Protein AF-A0A956K6V4-F1 (afdb_monomer)

Foldseek 3Di:
DFDFPDWDADPPQQWIWTQTPVRDIDIGHVVRCVVVVVPPDDDDDDPDDDDDDDPPPPPPVPCPLLVVLVVLQVVVVDAADDPPDPVLLVVLLVLVQLLQLVLQLQCQFFLQSVLQAQQLQADQDFALVSLVRGFPCNSVVSSVSCSVVSVNRRDSVSNVVSVVVLSVQQRHLRDPPDCDDPPVVQFFDHVQLVQLCSAQDPQSRSARSGRTTSVSRVVVVRHDGRPDGGRTRHPDHDPDDDSVVSSCVSVVVLCVVLVPDPDVVVSVCSRGGD

Sequence (274 aa):
MARPSDLAHSPRDNTLTITWEDGTVSVLPIPYLRAWCPCAGCQGHSNTIAHRPAGADMRAAKLWEVGAYALGRGALGIPEMPTTAWWTWVFALIALDFLYYWFHRWSHEVNFLWASHIVHHQSEEYNLTVALRQSAFQGLFSIWLYLPLALVGVPPLVYVFSSQINTIYQFWIHTRLVKRMGPLEWVLNTPSHHRVHHGADPLYLDRNYAGMLIVWDRWFGSFQEEREEPTYGTTKPLAHWNPLWANFDYWATLIREARSMPRLRDRLQIWFRH

Solvent-accessible surface area (backbone atoms only — not comparable to full-atom values): 15590 Å² total; per-residue (Å²): 129,82,54,76,70,46,80,50,76,40,83,91,77,42,30,39,37,39,33,32,70,86,71,49,76,46,80,43,48,46,70,57,55,60,75,63,43,75,84,79,80,66,86,78,94,75,100,67,92,72,88,71,74,80,63,95,74,76,69,70,92,67,50,64,65,58,41,53,46,46,48,62,28,68,78,66,72,58,66,66,52,58,85,87,42,69,63,51,53,55,50,47,35,55,54,48,38,54,40,46,23,54,51,44,41,41,25,66,50,18,38,58,42,21,36,31,40,48,52,38,38,54,44,63,64,76,34,53,67,41,58,71,37,65,36,92,45,39,64,75,76,43,51,74,66,54,42,62,48,33,72,75,10,55,39,68,70,53,50,53,52,32,52,50,52,50,52,57,55,44,33,71,30,32,36,74,81,57,64,79,70,66,82,51,60,69,49,33,48,38,23,35,38,46,42,25,39,40,13,47,40,87,90,24,53,87,26,35,45,35,50,53,44,30,44,55,16,60,76,73,71,30,57,55,80,66,85,65,88,61,51,46,18,46,90,70,71,78,95,66,88,53,74,72,52,56,58,44,48,55,54,53,47,53,52,55,53,31,67,72,46,89,49,69,68,58,37,56,44,53,47,58,50,99

pLDDT: mean 85.98, std 16.44, range [37.91, 98.81]

Mean predicted aligned error: 12.61 Å

Secondary structure (DSSP, 8-state):
-PPEEEEEEETTTTEEEEEETTS-EEEEEHHHHHHT-TTTT--S--S--------S----S-HHHHHHHHHHHHTTTPPPPPTTSHHHHHHHHHHHHHHHHHHHHHHHH-HHHHTTTHHHHT-SS-SHHHHH---TTHHHHHHHHHHHHHHTT--HHHHHHHHHHHHHHHHHT--SS----GGGGGTB--HHHHHHHTB-STTTTT----SSBTHHHHHTT------SPPPBS-SS--S---HHHHTTHHHHHHHHHHHH-SSHHHHHHTTT--

Nearest PDB structures (foldseek):
  3luu-assembly1_A  TM=6.794E-01  e=1.215E-01  Acidithiobacillus ferrooxidans ATCC 23270
  7n6g-assembly1_6N  TM=4.762E-01  e=7.168E+00  Chlamydomonas reinhardtii
  4uhv-assembly2_A  TM=1.963E-01  e=2.933E+00  Pseudomonas aeruginosa PAO1

Radius of gyration: 23.64 Å; Cα contacts (8 Å, |Δi|>4): 358; chains: 1; bounding box: 50×67×52 Å

Structure (mmCIF, N/CA/C/O backbone):
data_AF-A0A956K6V4-F1
#
_entry.id   AF-A0A956K6V4-F1
#
loop_
_atom_site.group_PDB
_atom_site.id
_atom_site.type_symbol
_atom_site.label_atom_id
_atom_site.label_alt_id
_atom_site.label_comp_id
_atom_site.label_asym_id
_atom_site.label_entity_id
_atom_site.label_seq_id
_atom_site.pdbx_PDB_ins_code
_atom_site.Cartn_x
_atom_site.Cartn_y
_atom_site.Cartn_z
_atom_site.occupancy
_atom_site.B_iso_or_equiv
_atom_site.auth_seq_id
_atom_site.auth_comp_id
_atom_site.auth_asym_id
_atom_site.auth_atom_id
_atom_site.pdbx_PDB_model_num
ATOM 1 N N . MET A 1 1 ? 0.736 41.239 27.051 1.00 58.66 1 MET A N 1
ATOM 2 C CA . MET A 1 1 ? -0.114 41.015 25.864 1.00 58.66 1 MET A CA 1
ATOM 3 C C . MET A 1 1 ? -1.553 41.108 26.323 1.00 58.66 1 MET A C 1
ATOM 5 O O . MET A 1 1 ? -1.858 40.497 27.343 1.00 58.66 1 MET A O 1
ATOM 9 N N . ALA A 1 2 ? -2.377 41.908 25.642 1.00 73.94 2 ALA A N 1
ATOM 10 C CA . ALA A 1 2 ? -3.813 41.953 25.906 1.00 73.94 2 ALA A CA 1
ATOM 11 C C . ALA A 1 2 ? -4.403 40.547 25.727 1.00 73.94 2 ALA A C 1
ATOM 13 O O . ALA A 1 2 ? -3.946 39.797 24.858 1.00 73.94 2 ALA A O 1
ATOM 14 N N . ARG A 1 3 ? -5.354 40.155 26.578 1.00 83.62 3 ARG A N 1
ATOM 15 C CA . ARG A 1 3 ? -6.034 38.865 26.433 1.00 83.62 3 ARG A CA 1
AT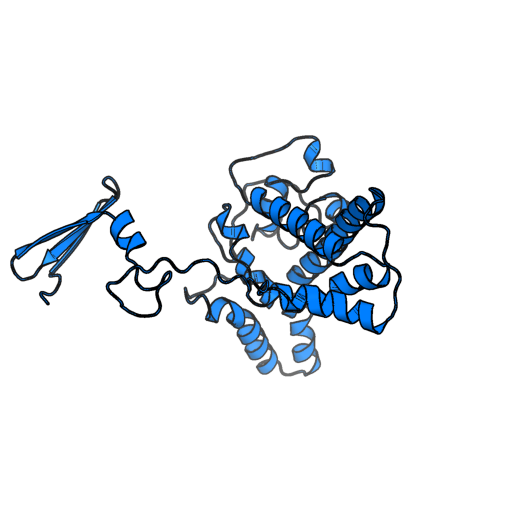OM 16 C C . ARG A 1 3 ? -7.204 39.020 25.459 1.00 83.62 3 ARG A C 1
ATOM 18 O O . ARG A 1 3 ? -7.819 40.089 25.426 1.00 83.62 3 ARG A O 1
ATOM 25 N N . PRO A 1 4 ? -7.493 37.994 24.643 1.00 86.94 4 PRO A N 1
ATOM 26 C CA . PRO A 1 4 ? -8.694 38.000 23.827 1.00 86.94 4 PRO A CA 1
ATOM 27 C C . PRO A 1 4 ? -9.917 37.892 24.743 1.00 86.94 4 PRO A C 1
ATOM 29 O O . PRO A 1 4 ? -9.969 37.012 25.603 1.00 86.94 4 PRO A O 1
ATOM 32 N N . SER A 1 5 ? -10.876 38.794 24.562 1.00 91.38 5 SER A N 1
ATOM 33 C CA . SER A 1 5 ? -12.164 38.787 25.258 1.00 91.38 5 SER A CA 1
ATOM 34 C C . SER A 1 5 ? -13.242 38.057 24.456 1.00 91.38 5 SER A C 1
ATOM 36 O O . SER A 1 5 ? -14.125 37.451 25.057 1.00 91.38 5 SER A O 1
ATOM 38 N N . ASP A 1 6 ? -13.147 38.068 23.120 1.00 92.00 6 ASP A N 1
ATOM 39 C CA . ASP A 1 6 ? -14.073 37.367 22.224 1.00 92.00 6 ASP A CA 1
ATOM 40 C C . ASP A 1 6 ? -13.400 36.912 20.915 1.00 92.00 6 ASP A C 1
ATOM 42 O O . ASP A 1 6 ? -12.416 37.508 20.455 1.00 92.00 6 ASP A O 1
ATOM 46 N N . LEU A 1 7 ? -13.936 35.844 20.316 1.00 89.25 7 LEU A N 1
ATOM 47 C CA . LEU A 1 7 ? -13.455 35.226 19.079 1.00 89.25 7 LEU A CA 1
ATOM 48 C C . LEU A 1 7 ? -14.630 34.879 18.158 1.00 89.25 7 LEU A C 1
ATOM 50 O O . LEU A 1 7 ? -15.477 34.056 18.502 1.00 89.25 7 LEU A O 1
ATOM 54 N N . ALA A 1 8 ? -14.621 35.419 16.939 1.00 91.94 8 ALA A N 1
ATOM 55 C CA . ALA A 1 8 ? -15.642 35.145 15.931 1.00 91.94 8 ALA A CA 1
ATOM 56 C C . ALA A 1 8 ? -15.014 34.694 14.607 1.00 91.94 8 ALA A C 1
ATOM 58 O O . ALA A 1 8 ? -14.132 35.355 14.062 1.00 91.94 8 ALA A O 1
ATOM 59 N N . HIS A 1 9 ? -15.485 33.575 14.059 1.00 88.44 9 HIS A N 1
ATOM 60 C CA . HIS A 1 9 ? -15.067 33.073 12.749 1.00 88.44 9 HIS A CA 1
ATOM 61 C C . HIS A 1 9 ? -16.157 33.366 11.712 1.00 88.44 9 HIS A C 1
ATOM 63 O O . HIS A 1 9 ? -17.312 33.006 11.936 1.00 88.44 9 HIS A O 1
ATOM 69 N N . SER A 1 10 ? -15.798 33.983 10.579 1.00 88.12 10 SER A N 1
ATOM 70 C CA . SER A 1 10 ? -16.680 34.132 9.411 1.00 88.12 10 SER A CA 1
ATOM 71 C C . SER A 1 10 ? -16.296 33.104 8.344 1.00 88.12 10 SER A C 1
ATOM 73 O O . SER A 1 10 ? -15.308 33.304 7.633 1.00 88.12 10 SER A O 1
ATOM 75 N N . PRO A 1 11 ? -17.068 32.013 8.169 1.00 73.62 11 PRO A N 1
ATOM 76 C CA . PRO A 1 11 ? -16.798 31.029 7.122 1.00 73.62 11 PRO A CA 1
ATOM 77 C C . PRO A 1 11 ? -16.983 31.600 5.713 1.00 73.62 11 PRO A C 1
ATOM 79 O O . PRO A 1 11 ? -16.321 31.160 4.778 1.00 73.62 11 PRO A O 1
ATOM 82 N N . ARG A 1 12 ? -17.881 32.584 5.560 1.00 85.62 12 ARG A N 1
ATOM 83 C CA . ARG A 1 12 ? -18.174 33.227 4.274 1.00 85.62 12 ARG A CA 1
ATOM 84 C C . ARG A 1 12 ? -16.998 34.070 3.783 1.00 85.62 12 ARG A C 1
ATOM 86 O O . ARG A 1 12 ? -16.684 34.024 2.599 1.00 85.62 12 ARG A O 1
ATOM 93 N N . ASP A 1 13 ? -16.354 34.794 4.695 1.00 78.75 13 ASP A N 1
ATOM 94 C CA . ASP A 1 13 ? -15.258 35.719 4.373 1.00 78.75 13 ASP A CA 1
ATOM 95 C C . ASP A 1 13 ? -13.874 35.117 4.660 1.00 78.75 13 ASP A C 1
ATOM 97 O O . ASP A 1 13 ? -12.848 35.710 4.333 1.00 78.75 13 ASP A O 1
ATOM 101 N N . ASN A 1 14 ? -13.842 33.914 5.244 1.00 85.19 14 ASN A N 1
ATOM 102 C CA . ASN A 1 14 ? -12.643 33.162 5.601 1.00 85.19 14 ASN A CA 1
ATOM 103 C C . ASN A 1 14 ? -11.689 33.953 6.521 1.00 85.19 14 ASN A C 1
ATOM 105 O O . ASN A 1 14 ? -10.471 33.992 6.307 1.00 85.19 14 ASN A O 1
ATOM 109 N N . THR A 1 15 ? -12.249 34.591 7.552 1.00 89.38 15 THR A N 1
ATOM 110 C CA . THR A 1 15 ? -11.539 35.435 8.530 1.00 89.38 15 THR A CA 1
ATOM 111 C C . THR A 1 15 ? -11.844 35.029 9.973 1.00 89.38 15 THR A C 1
ATOM 113 O O . THR A 1 15 ? -12.933 34.548 10.292 1.00 89.38 15 THR A O 1
ATOM 116 N N . LEU A 1 16 ? -10.869 35.242 10.859 1.00 89.06 16 LEU A N 1
ATOM 117 C CA . LEU A 1 16 ? -11.014 35.193 12.311 1.00 89.06 16 LEU A CA 1
ATOM 118 C C . LEU A 1 16 ? -10.922 36.617 12.864 1.00 89.06 16 LEU A C 1
ATOM 120 O O . LEU A 1 16 ? -9.911 37.294 12.670 1.00 89.06 16 LEU A O 1
ATOM 124 N N . THR A 1 17 ? -11.950 37.048 13.580 1.00 91.56 17 THR A N 1
ATOM 125 C CA . THR A 1 17 ? -11.964 38.310 14.315 1.00 91.56 17 THR A CA 1
ATOM 126 C C . THR A 1 17 ? -11.666 38.042 15.785 1.00 91.56 17 THR A C 1
ATOM 128 O O . THR A 1 17 ? -12.293 37.182 16.403 1.00 91.56 17 THR A O 1
ATOM 131 N N . ILE A 1 18 ? -10.705 38.782 16.334 1.00 91.31 18 ILE A N 1
ATOM 132 C CA . ILE A 1 18 ? -10.306 38.754 17.740 1.00 91.31 18 ILE A CA 1
ATOM 133 C C . ILE A 1 18 ? -10.620 40.117 18.339 1.00 91.31 18 ILE A C 1
ATOM 135 O O . ILE A 1 18 ? -10.087 41.128 17.875 1.00 91.31 18 ILE A O 1
ATOM 139 N N . THR A 1 19 ? -11.451 40.135 19.374 1.00 91.19 19 THR A N 1
ATOM 140 C CA . THR A 1 19 ? -11.671 41.322 20.204 1.00 91.19 19 THR A CA 1
ATOM 141 C C . THR A 1 19 ? -10.786 41.207 21.436 1.00 91.19 19 THR A C 1
ATOM 143 O O . THR A 1 19 ? -10.746 40.160 22.086 1.00 91.19 19 THR A O 1
ATOM 146 N N . TRP A 1 20 ? -10.046 42.264 21.747 1.00 91.62 20 TRP A N 1
ATOM 147 C CA . TRP A 1 20 ? -9.131 42.315 22.883 1.00 91.62 20 TRP A CA 1
ATOM 148 C C . TRP A 1 20 ? -9.795 43.013 24.076 1.00 91.62 20 TRP A C 1
ATOM 150 O O . TRP A 1 20 ? -10.707 43.822 23.914 1.00 91.62 20 TRP A O 1
ATOM 160 N N . GLU A 1 21 ? -9.345 42.712 25.295 1.00 91.19 21 GLU A N 1
ATOM 161 C CA . GLU A 1 21 ? -9.872 43.332 26.527 1.00 91.19 21 GLU A CA 1
ATOM 162 C C . GLU A 1 21 ? -9.746 44.867 26.558 1.00 91.19 21 GLU A C 1
ATOM 164 O O . GLU A 1 21 ? -10.530 45.530 27.230 1.00 91.19 21 GLU A O 1
ATOM 169 N N . ASP A 1 22 ? -8.795 45.443 25.817 1.00 91.06 22 ASP A N 1
ATOM 170 C CA . ASP A 1 22 ? -8.628 46.897 25.677 1.00 91.06 22 ASP A CA 1
ATOM 171 C C . ASP A 1 22 ? -9.575 47.534 24.639 1.00 91.06 22 ASP A C 1
ATOM 173 O O . ASP A 1 22 ? -9.508 48.738 24.388 1.00 91.06 22 ASP A O 1
ATOM 177 N N . GLY A 1 23 ? -10.467 46.736 24.044 1.00 87.31 23 GLY A N 1
ATOM 178 C CA . GLY A 1 23 ? -11.451 47.163 23.051 1.00 87.31 23 GLY A CA 1
ATOM 179 C C . GLY A 1 23 ? -10.925 47.210 21.617 1.00 87.31 23 GLY A C 1
ATOM 180 O O . GLY A 1 23 ? -11.692 47.519 20.704 1.00 87.31 23 GLY A O 1
ATOM 181 N N . THR A 1 24 ? -9.648 46.895 21.379 1.00 89.50 24 THR A N 1
ATOM 182 C CA . THR A 1 24 ? -9.129 46.782 20.012 1.00 89.50 24 THR A CA 1
ATOM 183 C C . THR A 1 24 ? -9.674 45.531 19.317 1.00 89.50 24 THR A C 1
ATOM 185 O O . THR A 1 24 ? -10.002 44.529 19.955 1.00 89.50 24 THR A O 1
ATOM 188 N N . VAL A 1 25 ? -9.781 45.576 17.985 1.00 89.19 25 VAL A N 1
ATOM 189 C CA . VAL A 1 25 ? -10.282 44.460 17.168 1.00 89.19 25 VAL A CA 1
ATOM 190 C C . VAL A 1 25 ? -9.273 44.136 16.073 1.00 89.19 25 VAL A C 1
ATOM 192 O O . VAL A 1 25 ? -8.825 45.019 15.343 1.00 89.19 25 VAL A O 1
ATOM 195 N N . SER A 1 26 ? -8.906 42.864 15.946 1.00 86.25 26 SER A N 1
ATOM 196 C CA . SER A 1 26 ? -8.039 42.348 14.882 1.00 86.25 26 SER A CA 1
ATOM 197 C C . SER A 1 26 ? -8.817 41.393 13.985 1.00 86.25 26 SER A C 1
ATOM 199 O O . SER A 1 26 ? -9.408 40.442 14.481 1.00 86.25 26 SER A O 1
ATOM 201 N N . VAL A 1 27 ? -8.789 41.612 12.669 1.00 88.44 27 VAL A N 1
ATOM 202 C CA . VAL A 1 27 ? -9.414 40.719 11.679 1.00 88.44 27 VAL A CA 1
ATOM 203 C C . VAL A 1 27 ? -8.313 40.061 10.859 1.00 88.44 27 VAL A C 1
ATOM 205 O O . VAL A 1 27 ? -7.564 40.735 10.154 1.00 88.44 27 VAL A O 1
ATOM 208 N N . LEU A 1 28 ? -8.190 38.743 10.977 1.00 82.69 28 LEU A N 1
ATOM 209 C CA . LEU A 1 28 ? -7.086 37.967 10.423 1.00 82.69 28 LEU A CA 1
ATOM 210 C C . LEU A 1 28 ? -7.620 36.962 9.396 1.00 82.69 28 LEU A C 1
ATOM 212 O O . LEU A 1 28 ? -8.433 36.106 9.749 1.00 82.69 28 LEU A O 1
ATOM 216 N N . PRO A 1 29 ? -7.169 37.005 8.131 1.00 83.12 29 PRO A N 1
ATOM 217 C CA . PRO A 1 29 ? -7.522 35.981 7.156 1.00 83.12 29 PRO A CA 1
ATOM 218 C C . PRO A 1 29 ? -7.033 34.600 7.606 1.00 83.12 29 PRO A C 1
ATOM 220 O O . PRO A 1 29 ? -5.867 34.429 7.972 1.00 83.12 29 PRO A O 1
ATOM 223 N N . ILE A 1 30 ? -7.888 33.584 7.516 1.00 78.31 30 ILE A N 1
ATOM 224 C CA . ILE A 1 30 ? -7.536 32.196 7.853 1.00 78.31 30 ILE A CA 1
ATOM 225 C C . ILE A 1 30 ? -6.312 31.687 7.060 1.00 78.31 30 ILE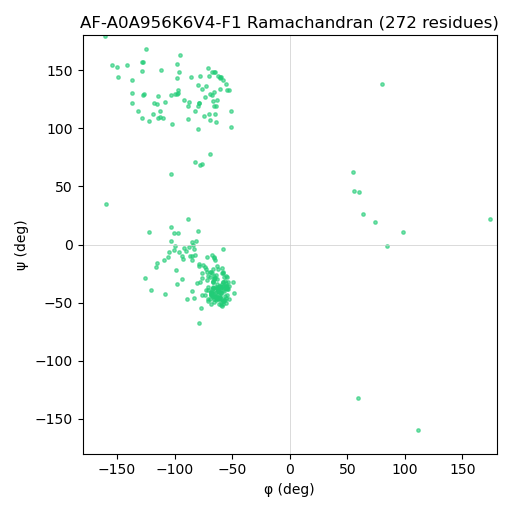 A C 1
ATOM 227 O O . ILE A 1 30 ? -5.478 31.000 7.658 1.00 78.31 30 ILE A O 1
ATOM 231 N N . PRO A 1 31 ? -6.104 32.036 5.768 1.00 69.94 31 PRO A N 1
ATOM 232 C CA . PRO A 1 31 ? -4.883 31.654 5.055 1.00 69.94 31 PRO A CA 1
ATOM 233 C C . PRO A 1 31 ? -3.608 32.225 5.689 1.00 69.94 31 PRO A C 1
ATOM 235 O O . PRO A 1 31 ? -2.590 31.538 5.727 1.00 69.94 31 PRO A O 1
ATOM 238 N N . TYR A 1 32 ? -3.672 33.443 6.237 1.00 71.25 32 TYR A N 1
ATOM 239 C CA . TYR A 1 32 ? -2.544 34.075 6.923 1.00 71.25 32 TYR A CA 1
ATOM 240 C C . TYR A 1 32 ? -2.213 33.345 8.231 1.00 71.25 32 TYR A C 1
ATOM 242 O O . TYR A 1 32 ? -1.055 33.028 8.486 1.00 71.25 32 TYR A O 1
ATOM 250 N N . LEU A 1 33 ? -3.234 32.979 9.014 1.00 69.00 33 LEU A N 1
ATOM 251 C CA . LEU A 1 33 ? -3.070 32.192 10.243 1.00 69.00 33 LEU A CA 1
ATOM 252 C C . LEU A 1 33 ? -2.509 30.786 9.981 1.00 69.00 33 LEU A C 1
ATOM 254 O O . LEU A 1 33 ? -1.731 30.273 10.781 1.00 69.00 33 LEU A O 1
ATOM 258 N N . ARG A 1 34 ? -2.860 30.167 8.847 1.00 60.84 34 ARG A N 1
ATOM 259 C CA . ARG A 1 34 ? -2.296 28.873 8.427 1.00 60.84 34 ARG A CA 1
ATOM 260 C C . ARG A 1 34 ? -0.855 28.990 7.940 1.00 60.84 34 ARG A C 1
ATOM 262 O O . ARG A 1 34 ? -0.050 28.125 8.267 1.00 60.84 34 ARG A O 1
ATOM 269 N N . ALA A 1 35 ? -0.524 30.052 7.203 1.00 53.44 35 ALA A N 1
ATOM 270 C CA . ALA A 1 35 ? 0.839 30.318 6.742 1.00 53.44 35 ALA A CA 1
ATOM 271 C C . ALA A 1 35 ? 1.807 30.619 7.901 1.00 53.44 35 ALA A C 1
ATOM 273 O O . ALA A 1 35 ? 2.990 30.312 7.806 1.00 53.44 35 ALA A O 1
ATOM 274 N N . TRP A 1 36 ? 1.292 31.172 9.002 1.00 48.16 36 TRP A N 1
ATOM 275 C CA . TRP A 1 36 ? 2.051 31.503 10.211 1.00 48.16 36 TRP A CA 1
ATOM 276 C C . TRP A 1 36 ? 1.840 30.516 11.366 1.00 48.16 36 TRP A C 1
ATOM 278 O O . TRP A 1 36 ? 2.211 30.808 12.502 1.00 48.16 36 TRP A O 1
ATOM 288 N N . CYS A 1 37 ? 1.271 29.337 11.095 1.00 44.41 37 CYS A N 1
ATOM 289 C CA . CYS A 1 37 ? 1.114 28.293 12.100 1.00 44.41 37 CYS A CA 1
ATOM 290 C C . CYS A 1 37 ? 2.510 27.794 12.541 1.00 44.41 37 CYS A C 1
ATOM 292 O O . CYS A 1 37 ? 3.207 27.166 11.736 1.00 44.41 37 CYS A O 1
ATOM 294 N N . PRO A 1 38 ? 2.947 28.032 13.796 1.00 47.06 38 PRO A N 1
ATOM 295 C CA . PRO A 1 38 ? 4.342 27.822 14.211 1.00 47.06 38 PRO A CA 1
ATOM 296 C C . PRO A 1 38 ? 4.801 26.358 14.183 1.00 47.06 38 PRO A C 1
ATOM 298 O O . PRO A 1 38 ? 5.986 26.070 14.319 1.00 47.06 38 PRO A O 1
ATOM 301 N N . CYS A 1 39 ? 3.875 25.414 14.023 1.00 45.28 39 CYS A N 1
ATOM 302 C CA . CYS A 1 39 ? 4.126 23.981 14.122 1.00 45.28 39 CYS A CA 1
ATOM 303 C C . CYS A 1 39 ? 4.211 23.247 12.774 1.00 45.28 39 CYS A C 1
ATOM 305 O O . CYS A 1 39 ? 4.428 22.038 12.780 1.00 45.28 39 CYS A O 1
ATOM 307 N N . ALA A 1 40 ? 4.111 23.936 11.631 1.00 40.91 40 ALA A N 1
ATOM 308 C CA . ALA A 1 40 ? 4.211 23.278 10.323 1.00 40.91 40 ALA A CA 1
ATOM 309 C C . ALA A 1 40 ? 5.609 23.324 9.669 1.00 40.91 40 ALA A C 1
ATOM 311 O O . ALA A 1 40 ? 5.797 22.654 8.656 1.00 40.91 40 ALA A O 1
ATOM 312 N N . GLY A 1 41 ? 6.614 24.033 10.215 1.00 49.75 41 GLY A N 1
ATOM 313 C CA . GLY A 1 41 ? 7.929 23.997 9.554 1.00 49.75 41 GLY A CA 1
ATOM 314 C C . GLY A 1 41 ? 9.098 24.873 10.009 1.00 49.75 41 GLY A C 1
ATOM 315 O O . GLY A 1 41 ? 9.992 25.052 9.189 1.00 49.75 41 GLY A O 1
ATOM 316 N N . CYS A 1 42 ? 9.183 25.399 11.239 1.00 37.91 42 CYS A N 1
ATOM 317 C CA . CYS A 1 42 ? 10.356 26.210 11.615 1.00 37.91 42 CYS A CA 1
ATOM 318 C C . CYS A 1 42 ? 10.998 25.826 12.953 1.00 37.91 42 CYS A C 1
ATOM 320 O O . CYS A 1 42 ? 10.441 26.024 14.029 1.00 37.91 42 CYS A O 1
ATOM 322 N N . GLN A 1 43 ? 12.237 25.340 12.852 1.00 44.56 43 GLN A N 1
ATOM 323 C CA . GLN A 1 43 ? 13.236 25.393 13.910 1.00 44.56 43 GLN A CA 1
ATOM 324 C C . GLN A 1 43 ? 13.870 26.795 13.946 1.00 44.56 43 GLN A C 1
ATOM 326 O O . GLN A 1 43 ? 14.513 27.187 12.978 1.00 44.56 43 GLN A O 1
ATOM 331 N N . GLY A 1 44 ? 13.743 27.505 15.072 1.00 39.41 44 GLY A N 1
ATOM 332 C CA . GLY A 1 44 ? 14.560 28.680 15.416 1.00 39.41 44 GLY A CA 1
ATOM 333 C C . GLY A 1 44 ? 14.154 30.009 14.760 1.00 39.41 44 GLY A C 1
ATOM 334 O O . GLY A 1 44 ? 13.843 30.081 13.578 1.00 39.41 44 GLY A O 1
ATOM 335 N N . HIS A 1 45 ? 14.172 31.092 15.542 1.00 40.53 45 HIS A N 1
ATOM 336 C CA . HIS A 1 45 ? 13.926 32.453 15.059 1.00 40.53 45 HIS A CA 1
ATOM 337 C C . HIS A 1 45 ? 15.242 33.093 14.585 1.00 40.53 45 HIS A C 1
ATOM 339 O O . HIS A 1 45 ? 16.146 33.309 15.394 1.00 40.53 45 HIS A O 1
ATOM 345 N N . SER A 1 46 ? 15.342 33.465 13.308 1.00 54.09 46 SER A N 1
ATOM 346 C CA . SER A 1 46 ? 16.280 34.497 12.847 1.00 54.09 46 SER A CA 1
ATOM 347 C C . SER A 1 46 ? 15.584 35.429 11.849 1.00 54.09 46 SER A C 1
ATOM 349 O O . SER A 1 46 ? 14.781 34.992 11.030 1.00 54.09 46 SER A O 1
ATOM 351 N N . ASN A 1 47 ? 15.889 36.729 11.919 1.00 39.62 47 ASN A N 1
ATOM 352 C CA . ASN A 1 47 ? 15.312 37.767 11.047 1.00 39.62 47 ASN A CA 1
ATOM 353 C C . ASN A 1 47 ? 16.108 37.961 9.740 1.00 39.62 47 ASN A C 1
ATOM 355 O O . ASN A 1 47 ? 16.049 39.019 9.118 1.00 39.62 47 ASN A O 1
ATOM 359 N N . THR A 1 48 ? 16.879 36.958 9.322 1.00 39.12 48 THR A N 1
ATOM 360 C CA . THR A 1 48 ? 17.720 37.013 8.122 1.00 39.12 48 THR A CA 1
ATOM 361 C C . THR A 1 48 ? 17.444 35.809 7.234 1.00 39.12 48 THR A C 1
ATOM 363 O O . THR A 1 48 ? 17.845 34.686 7.534 1.00 39.12 48 THR A O 1
ATOM 366 N N . ILE A 1 49 ? 16.785 36.055 6.100 1.00 46.25 49 ILE A N 1
ATOM 367 C CA . ILE A 1 49 ? 16.639 35.069 5.028 1.00 46.25 49 ILE A CA 1
ATOM 368 C C . ILE A 1 49 ? 17.948 35.071 4.235 1.00 46.25 49 ILE A C 1
ATOM 370 O O . ILE A 1 49 ? 18.187 35.947 3.407 1.00 46.25 49 ILE A O 1
ATOM 374 N N . ALA A 1 50 ? 18.823 34.109 4.515 1.00 41.94 50 ALA A N 1
ATOM 375 C CA . ALA A 1 50 ? 20.015 33.866 3.714 1.00 41.94 50 ALA A CA 1
ATOM 376 C C . ALA A 1 50 ? 19.700 32.818 2.638 1.00 41.94 50 ALA A C 1
ATOM 378 O O . ALA A 1 50 ? 19.282 31.705 2.960 1.00 41.94 50 ALA A O 1
ATOM 379 N N . HIS A 1 51 ? 19.938 33.143 1.365 1.00 43.53 51 HIS A N 1
ATOM 380 C CA . HIS A 1 51 ? 19.961 32.136 0.306 1.00 43.53 51 HIS A CA 1
ATOM 381 C C . HIS A 1 51 ? 21.126 31.177 0.575 1.00 43.53 51 HIS A C 1
ATOM 383 O O . HIS A 1 51 ? 22.293 31.523 0.374 1.00 43.53 51 HIS A O 1
ATOM 389 N N . ARG A 1 52 ? 20.818 29.964 1.039 1.00 46.81 52 ARG A N 1
ATOM 390 C CA . ARG A 1 52 ? 21.782 28.866 1.037 1.00 46.81 52 ARG A CA 1
ATOM 391 C C . ARG A 1 52 ? 21.774 28.253 -0.362 1.00 46.81 52 ARG A C 1
ATOM 393 O O . ARG A 1 52 ? 20.742 27.700 -0.738 1.00 46.81 52 ARG A O 1
ATOM 400 N N . PRO A 1 53 ? 22.873 28.324 -1.138 1.00 48.16 53 PRO A N 1
ATOM 401 C CA . PRO A 1 53 ? 22.980 27.478 -2.316 1.00 48.16 53 PRO A CA 1
ATOM 402 C C . PRO A 1 53 ? 22.798 26.030 -1.857 1.00 48.16 53 PRO A C 1
ATOM 404 O O . PRO A 1 53 ? 23.296 25.656 -0.790 1.00 48.16 53 PRO A O 1
ATOM 407 N N . ALA A 1 54 ? 22.037 25.244 -2.622 1.00 46.50 54 ALA A N 1
ATOM 408 C CA . ALA A 1 54 ? 21.921 23.818 -2.371 1.00 46.50 54 ALA A CA 1
ATOM 409 C C . ALA A 1 54 ? 23.346 23.267 -2.255 1.00 46.50 54 ALA A C 1
ATOM 411 O O . ALA A 1 54 ? 24.125 23.364 -3.204 1.00 46.50 54 ALA A O 1
ATOM 412 N N . GLY A 1 55 ? 23.716 22.781 -1.067 1.00 44.91 55 GLY A N 1
ATOM 413 C CA . GLY A 1 55 ? 24.989 22.098 -0.906 1.00 44.91 55 GLY A CA 1
ATOM 414 C C . GLY A 1 55 ? 25.051 21.007 -1.968 1.00 44.91 55 GLY A C 1
ATOM 415 O O . GLY A 1 55 ? 24.075 20.278 -2.150 1.00 44.91 55 GLY A O 1
ATOM 416 N N . ALA A 1 56 ? 26.178 20.911 -2.673 1.00 52.50 56 ALA A N 1
ATOM 417 C CA . ALA A 1 56 ? 26.422 19.890 -3.693 1.00 52.50 56 ALA A CA 1
ATOM 418 C C . ALA A 1 56 ? 26.307 18.447 -3.151 1.00 52.50 56 ALA A C 1
ATOM 420 O O . ALA A 1 56 ? 26.340 17.492 -3.917 1.00 52.50 56 ALA A O 1
ATOM 421 N N . ASP A 1 57 ? 26.080 18.294 -1.847 1.00 53.59 57 ASP A N 1
ATOM 422 C CA . ASP A 1 57 ? 25.799 17.043 -1.170 1.00 53.59 57 ASP A CA 1
ATOM 423 C C . ASP A 1 57 ? 24.304 16.903 -0.846 1.00 53.59 57 ASP A C 1
ATOM 425 O O . ASP A 1 57 ? 23.905 16.730 0.308 1.00 53.59 57 ASP A O 1
ATOM 429 N N . MET A 1 58 ? 23.447 16.908 -1.871 1.00 41.84 58 MET A N 1
ATOM 430 C CA . MET A 1 58 ? 22.159 16.217 -1.759 1.00 41.84 58 MET A CA 1
ATOM 431 C C . MET A 1 58 ? 22.429 14.710 -1.714 1.00 41.84 58 MET A C 1
ATOM 433 O O . MET A 1 58 ? 22.266 13.989 -2.696 1.00 41.84 58 MET A O 1
ATOM 437 N N . ARG A 1 59 ? 22.853 14.202 -0.555 1.00 46.12 59 ARG A N 1
ATOM 438 C CA . ARG A 1 59 ? 22.742 12.769 -0.283 1.00 46.12 59 ARG A CA 1
ATOM 439 C C . ARG A 1 59 ? 21.263 12.492 -0.113 1.00 46.12 59 ARG A C 1
ATOM 441 O O . ARG A 1 59 ? 20.658 12.988 0.834 1.00 46.12 59 ARG A O 1
ATOM 448 N N . ALA A 1 60 ? 20.683 11.742 -1.046 1.00 43.78 60 ALA A N 1
ATOM 449 C CA . ALA A 1 60 ? 19.300 11.303 -0.963 1.00 43.78 60 ALA A CA 1
ATOM 450 C C . ALA A 1 60 ? 19.069 10.650 0.407 1.00 43.78 60 ALA A C 1
ATOM 452 O O . ALA A 1 60 ? 19.457 9.510 0.647 1.00 43.78 60 ALA A O 1
ATOM 453 N N . ALA A 1 61 ? 18.457 11.374 1.340 1.00 45.25 61 ALA A N 1
ATOM 454 C CA . ALA A 1 61 ? 18.023 10.834 2.616 1.00 45.25 61 ALA A CA 1
ATOM 455 C C . ALA A 1 61 ? 16.751 10.006 2.375 1.00 45.25 61 ALA A C 1
ATOM 457 O O . ALA A 1 61 ? 15.642 10.400 2.714 1.00 45.25 61 ALA A O 1
ATOM 458 N N . LYS A 1 62 ? 16.943 8.874 1.694 1.00 48.97 62 LYS A N 1
ATOM 459 C CA . LYS A 1 62 ? 16.040 7.721 1.567 1.00 48.97 62 LYS A CA 1
ATOM 460 C C . LYS A 1 62 ? 16.843 6.478 1.144 1.00 48.97 62 LYS A C 1
ATOM 462 O O . LYS A 1 62 ? 16.398 5.635 0.378 1.00 48.97 62 LYS A O 1
ATOM 467 N N . LEU A 1 63 ? 18.077 6.389 1.647 1.00 51.75 63 LEU A N 1
ATOM 468 C CA . LEU A 1 63 ? 19.049 5.352 1.299 1.00 51.75 63 LEU A CA 1
ATOM 469 C C . LEU A 1 63 ? 18.873 4.049 2.076 1.00 51.75 63 LEU A C 1
ATOM 471 O O . LEU A 1 63 ? 19.613 3.118 1.809 1.00 51.75 63 LEU A O 1
ATOM 475 N N . TRP A 1 64 ? 17.953 3.943 3.035 1.00 55.59 64 TRP A N 1
ATOM 476 C CA . TRP A 1 64 ? 17.853 2.705 3.807 1.00 55.59 64 TRP A CA 1
ATOM 477 C C . TRP A 1 64 ? 17.157 1.593 3.000 1.00 55.59 64 TRP A C 1
ATOM 479 O O . TRP A 1 64 ? 17.687 0.490 2.952 1.00 55.59 64 TRP A O 1
ATOM 489 N N . GLU A 1 65 ? 16.062 1.884 2.282 1.00 58.62 65 GLU A N 1
ATOM 490 C CA . GLU A 1 65 ? 15.379 0.886 1.436 1.00 58.62 65 GLU A CA 1
ATOM 491 C C . GLU A 1 65 ? 16.229 0.486 0.240 1.00 58.62 65 GLU A C 1
ATOM 493 O O . GLU A 1 65 ? 16.506 -0.689 0.016 1.00 58.62 65 GLU A O 1
ATOM 498 N N . VAL A 1 66 ? 16.710 1.491 -0.491 1.00 64.50 66 VAL A N 1
ATOM 499 C CA . VAL A 1 66 ? 17.602 1.292 -1.635 1.00 64.50 66 VAL A CA 1
ATOM 500 C C . VAL A 1 66 ? 18.926 0.684 -1.184 1.00 64.50 66 VAL A C 1
ATOM 502 O O . VAL A 1 66 ? 19.478 -0.155 -1.882 1.00 64.50 66 VAL A O 1
ATOM 505 N N . GLY A 1 67 ? 19.426 1.071 -0.011 1.00 64.00 67 GLY A N 1
ATOM 506 C CA . GLY A 1 67 ? 20.666 0.565 0.565 1.00 64.00 67 GLY A CA 1
ATOM 507 C C . GLY A 1 67 ? 20.547 -0.884 0.999 1.00 64.00 67 GLY A C 1
ATOM 508 O O . GLY A 1 67 ? 21.397 -1.669 0.619 1.00 64.00 67 GLY A O 1
ATOM 509 N N . ALA A 1 68 ? 19.499 -1.287 1.715 1.00 69.75 68 ALA A N 1
ATOM 510 C CA . ALA A 1 68 ? 19.290 -2.692 2.065 1.00 69.75 68 ALA A CA 1
ATOM 511 C C . ALA A 1 68 ? 18.987 -3.552 0.825 1.00 69.75 68 ALA A C 1
ATOM 513 O O . ALA A 1 68 ? 19.521 -4.656 0.712 1.00 69.75 68 ALA A O 1
ATOM 514 N N . TYR A 1 69 ? 18.244 -3.021 -0.152 1.00 74.31 69 TYR A N 1
ATOM 515 C CA . TYR A 1 69 ? 18.058 -3.657 -1.459 1.00 74.31 69 TYR A CA 1
ATOM 516 C C . TYR A 1 69 ? 19.396 -3.846 -2.201 1.00 74.31 69 TYR A C 1
ATOM 518 O O . TYR A 1 69 ? 19.702 -4.934 -2.690 1.00 74.31 69 TYR A O 1
ATOM 526 N N . ALA A 1 70 ? 20.235 -2.809 -2.247 1.00 70.12 70 ALA A N 1
ATOM 527 C CA . ALA A 1 70 ? 21.538 -2.837 -2.909 1.00 70.12 70 ALA A CA 1
ATOM 528 C C . ALA A 1 70 ? 22.566 -3.703 -2.160 1.00 70.12 70 ALA A C 1
ATOM 530 O O . ALA A 1 70 ? 23.317 -4.436 -2.800 1.00 70.12 70 ALA A O 1
ATOM 531 N N . LEU A 1 71 ? 22.581 -3.668 -0.824 1.00 67.25 71 LEU A N 1
ATOM 532 C CA . LEU A 1 71 ? 23.454 -4.477 0.034 1.00 67.25 71 LEU A CA 1
ATOM 533 C C . LEU A 1 71 ? 23.119 -5.962 -0.082 1.00 67.25 71 LEU A C 1
ATOM 535 O O . LEU A 1 71 ? 24.034 -6.772 -0.225 1.00 67.25 71 LEU A O 1
ATOM 539 N N . GLY A 1 72 ? 21.827 -6.311 -0.095 1.00 63.09 72 GLY A N 1
ATOM 540 C CA . GLY A 1 72 ? 21.373 -7.683 -0.311 1.00 63.09 72 GLY A CA 1
ATOM 541 C C . GLY A 1 72 ? 21.921 -8.276 -1.609 1.00 63.09 72 GLY A C 1
ATOM 542 O O . GLY A 1 72 ? 22.297 -9.440 -1.634 1.00 63.09 72 GLY A O 1
ATOM 543 N N . ARG A 1 73 ? 22.062 -7.471 -2.670 1.00 70.19 73 ARG A N 1
ATOM 544 C CA . ARG A 1 73 ? 22.668 -7.924 -3.932 1.00 70.19 73 ARG A CA 1
ATOM 545 C C . ARG A 1 73 ? 24.181 -7.890 -3.957 1.00 70.19 73 ARG A C 1
ATOM 547 O O . ARG A 1 73 ? 24.792 -8.844 -4.429 1.00 70.19 73 ARG A O 1
ATOM 554 N N . GLY A 1 74 ? 24.778 -6.789 -3.499 1.00 62.28 74 GLY A N 1
ATOM 555 C CA . GLY A 1 74 ? 26.227 -6.601 -3.516 1.00 62.28 74 GLY A CA 1
ATOM 556 C C . GLY A 1 74 ? 26.944 -7.704 -2.741 1.00 62.28 74 GLY A C 1
ATOM 557 O O . GLY A 1 74 ? 27.976 -8.192 -3.188 1.00 62.28 74 GLY A O 1
ATOM 558 N N . ALA A 1 75 ? 26.343 -8.169 -1.642 1.00 63.84 75 ALA A N 1
ATOM 559 C CA . ALA A 1 75 ? 26.838 -9.306 -0.870 1.00 63.84 75 ALA A CA 1
ATOM 560 C C . ALA A 1 75 ? 26.726 -10.661 -1.600 1.00 63.84 75 ALA A C 1
ATOM 562 O O . ALA A 1 75 ? 27.462 -11.585 -1.269 1.00 63.84 75 ALA A O 1
ATOM 563 N N . LEU A 1 76 ? 25.820 -10.792 -2.576 1.00 71.44 76 LEU A N 1
ATOM 564 C CA . LEU A 1 76 ? 25.502 -12.053 -3.258 1.00 71.44 76 LEU A CA 1
ATOM 565 C C . LEU A 1 76 ? 26.092 -12.164 -4.675 1.00 71.44 76 LEU A C 1
ATOM 567 O O . LEU A 1 76 ? 25.986 -13.224 -5.286 1.00 71.44 76 LEU A O 1
ATOM 571 N N . GLY A 1 77 ? 26.701 -11.101 -5.214 1.00 77.94 77 GLY A N 1
ATOM 572 C CA . GLY A 1 77 ? 27.350 -11.128 -6.534 1.00 77.94 77 GLY A CA 1
ATOM 573 C C . GLY A 1 77 ? 26.396 -11.385 -7.709 1.00 77.94 77 GLY A C 1
ATOM 574 O O . GLY A 1 77 ? 26.811 -11.920 -8.735 1.00 77.94 77 GLY A O 1
ATOM 575 N N . ILE A 1 78 ? 25.114 -11.040 -7.562 1.00 82.50 78 ILE A N 1
ATOM 576 C CA . ILE A 1 78 ? 24.077 -11.318 -8.565 1.00 82.50 78 ILE A CA 1
ATOM 577 C C . ILE A 1 78 ? 24.240 -10.380 -9.778 1.00 82.50 78 ILE A C 1
ATOM 579 O O . ILE A 1 78 ? 24.246 -9.160 -9.587 1.00 82.50 78 ILE A O 1
ATOM 583 N N . PRO A 1 79 ? 24.316 -10.906 -11.019 1.00 86.88 79 PRO A N 1
ATOM 584 C CA . PRO A 1 79 ? 24.374 -10.085 -12.228 1.00 86.88 79 PRO A CA 1
ATOM 585 C C . PRO A 1 79 ? 23.143 -9.187 -12.405 1.00 86.88 79 PRO A C 1
ATOM 587 O O . PRO A 1 79 ? 22.013 -9.580 -12.109 1.00 86.88 79 PRO A O 1
ATOM 590 N N . GLU A 1 80 ? 23.352 -7.980 -12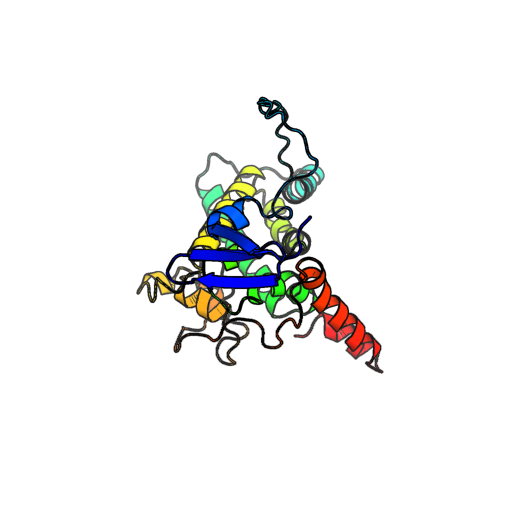.933 1.00 89.25 80 GLU A N 1
ATOM 591 C CA . GLU A 1 80 ? 22.257 -7.054 -13.219 1.00 89.25 80 GLU A CA 1
ATOM 592 C C . GLU A 1 80 ? 21.546 -7.409 -14.530 1.00 89.25 80 GLU A C 1
ATOM 594 O O . GLU A 1 80 ? 22.187 -7.667 -15.551 1.00 89.25 80 GLU A O 1
ATOM 599 N N . MET A 1 81 ? 20.212 -7.353 -14.528 1.00 94.00 81 MET A N 1
ATOM 600 C CA . MET A 1 81 ? 19.449 -7.313 -15.773 1.00 94.00 81 MET A CA 1
ATOM 601 C C . MET A 1 81 ? 19.834 -6.053 -16.571 1.00 94.00 81 MET A C 1
ATOM 603 O O . MET A 1 81 ? 20.037 -4.988 -15.979 1.00 94.00 81 MET A O 1
ATOM 607 N N . PRO A 1 82 ? 19.903 -6.126 -17.910 1.00 94.88 82 PRO A N 1
ATOM 608 C CA . PRO A 1 82 ? 20.322 -4.996 -18.731 1.00 94.88 82 PRO A CA 1
ATOM 609 C C . PRO A 1 82 ? 19.312 -3.843 -18.649 1.00 94.88 82 PRO A C 1
ATOM 611 O O . PRO A 1 82 ? 18.163 -3.979 -19.070 1.00 94.88 82 PRO A O 1
ATOM 614 N N . THR A 1 83 ? 19.746 -2.677 -18.166 1.00 95.38 83 THR A N 1
ATOM 615 C CA . THR A 1 83 ? 18.917 -1.455 -18.092 1.00 95.38 83 THR A CA 1
ATOM 616 C C . THR A 1 83 ? 18.552 -0.896 -19.468 1.00 95.38 83 THR A C 1
ATOM 618 O O . THR A 1 83 ? 17.568 -0.172 -19.597 1.00 95.38 83 THR A O 1
ATOM 621 N N . THR A 1 84 ? 19.309 -1.251 -20.508 1.00 96.19 84 THR A N 1
ATOM 622 C CA . THR A 1 84 ? 19.022 -0.899 -21.906 1.00 96.19 84 THR A CA 1
ATOM 623 C C . THR A 1 84 ? 17.889 -1.725 -22.510 1.00 96.19 84 THR A C 1
ATOM 625 O O . THR A 1 84 ? 17.317 -1.327 -23.523 1.00 96.19 84 THR A O 1
ATOM 628 N N . ALA A 1 85 ? 17.537 -2.865 -21.909 1.00 97.06 85 ALA A N 1
ATOM 629 C CA . ALA A 1 85 ? 16.458 -3.699 -22.404 1.00 97.06 85 ALA A CA 1
ATOM 630 C C . ALA A 1 85 ? 15.116 -3.255 -21.812 1.00 97.06 85 ALA A C 1
ATOM 632 O O . ALA A 1 85 ? 14.923 -3.255 -20.597 1.00 97.06 85 ALA A O 1
ATOM 633 N N . TRP A 1 86 ? 14.158 -2.917 -22.676 1.00 97.06 86 TRP A N 1
ATOM 634 C CA . TRP A 1 86 ? 12.831 -2.445 -22.262 1.00 97.06 86 TRP A CA 1
ATOM 635 C C . TRP A 1 86 ? 12.084 -3.458 -21.376 1.00 97.06 86 TRP A C 1
ATOM 637 O O . TRP A 1 86 ? 11.357 -3.062 -20.464 1.00 97.06 86 TRP A O 1
ATOM 647 N N . TRP A 1 87 ? 12.296 -4.761 -21.595 1.00 97.75 87 TRP A N 1
ATOM 648 C CA . TRP A 1 87 ? 11.634 -5.818 -20.830 1.00 97.75 87 TRP A CA 1
ATOM 649 C C . TRP A 1 87 ? 12.051 -5.824 -19.356 1.00 97.75 87 TRP A C 1
ATOM 651 O O . TRP A 1 87 ? 11.234 -6.194 -18.520 1.00 97.75 87 TRP A O 1
ATOM 661 N N . THR A 1 88 ? 13.259 -5.355 -19.014 1.00 97.75 88 THR A N 1
ATOM 662 C CA . THR A 1 88 ? 13.724 -5.228 -17.622 1.00 97.75 88 THR A CA 1
ATOM 663 C C . THR A 1 88 ? 12.802 -4.305 -16.827 1.00 97.75 88 THR A C 1
ATOM 665 O O . THR A 1 88 ? 12.436 -4.605 -15.693 1.00 97.75 88 THR A O 1
ATOM 668 N N . TRP A 1 89 ? 12.377 -3.199 -17.441 1.00 97.62 89 TRP A N 1
ATOM 669 C CA . TRP A 1 89 ? 11.504 -2.199 -16.826 1.00 97.62 89 TRP A CA 1
ATOM 670 C C . TRP A 1 89 ? 10.065 -2.694 -16.704 1.00 97.62 89 TRP A C 1
ATOM 672 O O . TRP A 1 89 ? 9.447 -2.539 -15.654 1.00 97.62 89 TRP A O 1
ATOM 682 N N . VAL A 1 90 ? 9.544 -3.330 -17.759 1.00 98.31 90 VAL A N 1
ATOM 683 C CA . VAL A 1 90 ? 8.190 -3.908 -17.750 1.00 98.31 90 VAL A CA 1
ATOM 684 C C . VAL A 1 90 ? 8.090 -5.030 -16.719 1.00 98.31 90 VAL A C 1
ATOM 686 O O . VAL A 1 90 ? 7.159 -5.043 -15.917 1.00 98.31 90 VAL A O 1
ATOM 689 N N . PHE A 1 91 ? 9.073 -5.933 -16.696 1.00 98.44 91 PHE A N 1
ATOM 690 C CA . PHE A 1 91 ? 9.160 -6.996 -15.701 1.00 98.44 91 PHE A CA 1
ATOM 691 C C . PHE A 1 91 ? 9.208 -6.425 -14.284 1.00 98.44 91 PHE A C 1
ATOM 693 O O . PHE A 1 91 ? 8.401 -6.822 -13.449 1.00 98.44 91 PHE A O 1
ATOM 700 N N . ALA A 1 92 ? 10.113 -5.476 -14.021 1.00 98.12 92 ALA A N 1
ATOM 701 C CA . ALA A 1 92 ? 10.264 -4.887 -12.697 1.00 98.12 92 ALA A CA 1
ATOM 702 C C . ALA A 1 92 ? 8.978 -4.208 -12.215 1.00 98.12 92 ALA A C 1
ATOM 704 O O . ALA A 1 92 ? 8.605 -4.399 -11.063 1.00 98.12 92 ALA A O 1
ATOM 705 N N . LEU A 1 93 ? 8.275 -3.473 -13.081 1.00 98.50 93 LEU A N 1
ATOM 706 C CA . LEU A 1 93 ? 7.027 -2.804 -12.718 1.00 98.50 93 LEU A CA 1
ATOM 707 C C . LEU A 1 93 ? 5.911 -3.800 -12.379 1.00 98.50 93 LEU A C 1
ATOM 709 O O . LEU A 1 93 ? 5.262 -3.653 -11.347 1.00 98.50 93 LEU A O 1
ATOM 713 N N . ILE A 1 94 ? 5.713 -4.828 -13.211 1.00 98.62 94 ILE A N 1
ATOM 714 C CA . ILE A 1 94 ? 4.678 -5.853 -12.989 1.00 98.62 94 ILE A CA 1
ATOM 715 C C . ILE A 1 94 ? 4.997 -6.682 -11.742 1.00 98.62 94 ILE A C 1
ATOM 717 O O . ILE A 1 94 ? 4.121 -6.913 -10.912 1.00 98.62 94 ILE A O 1
ATOM 721 N N . ALA A 1 95 ? 6.250 -7.116 -11.590 1.00 98.44 95 ALA A N 1
ATOM 722 C CA . ALA A 1 95 ? 6.674 -7.914 -10.447 1.00 98.44 95 ALA A CA 1
ATOM 723 C C . ALA A 1 95 ? 6.621 -7.105 -9.141 1.00 98.44 95 ALA A C 1
ATOM 725 O O . ALA A 1 95 ? 6.215 -7.637 -8.111 1.00 98.44 95 ALA A O 1
ATOM 726 N N . LEU A 1 96 ? 6.973 -5.816 -9.176 1.00 98.12 96 LEU A N 1
ATOM 727 C CA . LEU A 1 96 ? 6.830 -4.920 -8.030 1.00 98.12 96 LEU A CA 1
ATOM 728 C C . LEU A 1 96 ? 5.362 -4.728 -7.644 1.00 98.12 96 LEU A C 1
ATOM 730 O O . LEU A 1 96 ? 5.050 -4.831 -6.463 1.00 98.12 96 LEU A O 1
ATOM 734 N N . ASP A 1 97 ? 4.465 -4.502 -8.607 1.00 98.62 97 ASP A N 1
ATOM 735 C CA . ASP A 1 97 ? 3.027 -4.358 -8.338 1.00 98.62 97 ASP A CA 1
ATOM 736 C C . ASP A 1 97 ? 2.414 -5.643 -7.753 1.00 98.62 97 ASP A C 1
ATOM 738 O O . ASP A 1 97 ? 1.603 -5.590 -6.830 1.00 98.62 97 ASP A O 1
ATOM 742 N N . PHE A 1 98 ? 2.865 -6.809 -8.223 1.00 98.69 98 PHE A N 1
ATOM 743 C CA . PHE A 1 98 ? 2.488 -8.104 -7.657 1.00 98.69 98 PHE A CA 1
ATOM 744 C C . PHE A 1 98 ? 2.959 -8.277 -6.204 1.00 98.69 98 PHE A C 1
ATOM 746 O O . PHE A 1 98 ? 2.203 -8.737 -5.350 1.00 98.69 98 PHE A O 1
ATOM 753 N N . LEU A 1 99 ? 4.206 -7.908 -5.899 1.00 98.25 99 LEU A N 1
ATOM 754 C CA . LEU A 1 99 ? 4.732 -7.965 -4.531 1.00 98.25 99 LEU A CA 1
ATOM 755 C C . LEU A 1 99 ? 4.031 -6.956 -3.618 1.00 98.25 99 LEU A C 1
ATOM 757 O O . LEU A 1 99 ? 3.733 -7.280 -2.468 1.00 98.25 99 LEU A O 1
ATOM 761 N N . TYR A 1 100 ? 3.712 -5.770 -4.143 1.00 97.81 100 TYR A N 1
ATOM 762 C 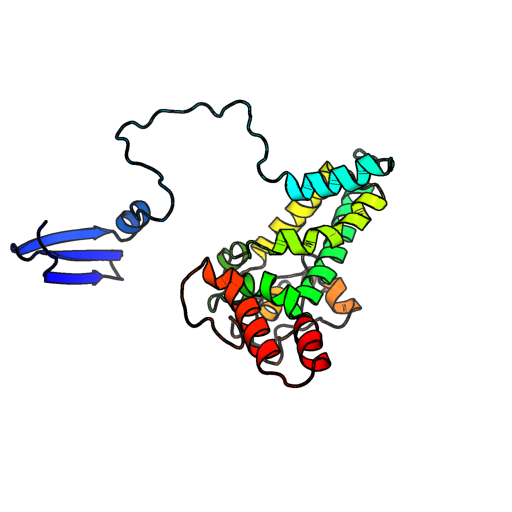CA . TYR A 1 100 ? 2.888 -4.786 -3.453 1.00 97.81 100 TYR A CA 1
ATOM 763 C C . TYR A 1 100 ? 1.511 -5.364 -3.109 1.00 97.81 100 TYR A C 1
ATOM 765 O O . TYR A 1 100 ? 1.100 -5.245 -1.961 1.00 97.81 100 TYR A O 1
ATOM 773 N N . TYR A 1 101 ? 0.827 -6.038 -4.045 1.00 98.62 101 TYR A N 1
ATOM 774 C CA . TYR A 1 101 ? -0.476 -6.668 -3.783 1.00 98.62 101 TYR A CA 1
ATOM 775 C C . TYR A 1 101 ? -0.426 -7.591 -2.557 1.00 98.62 101 TYR A C 1
ATOM 777 O O . TYR A 1 101 ? -1.274 -7.493 -1.672 1.00 98.62 101 TYR A O 1
ATOM 785 N N . TRP A 1 102 ? 0.591 -8.454 -2.464 1.00 98.31 102 TRP A N 1
ATOM 786 C CA . TRP A 1 102 ? 0.740 -9.363 -1.324 1.00 98.31 102 TRP A CA 1
ATOM 787 C C . TRP A 1 102 ? 1.077 -8.642 -0.028 1.00 98.31 102 TRP A C 1
ATOM 789 O O . TRP A 1 102 ? 0.484 -8.953 1.004 1.00 98.31 102 TRP A O 1
ATOM 799 N N . PHE A 1 103 ? 1.990 -7.668 -0.079 1.00 97.50 103 PHE A N 1
ATOM 800 C CA . PHE A 1 103 ? 2.278 -6.832 1.080 1.00 97.50 103 PHE A CA 1
ATOM 801 C C . PHE A 1 103 ? 1.001 -6.172 1.598 1.00 97.50 103 PHE A C 1
ATOM 803 O O . PHE A 1 103 ? 0.689 -6.264 2.780 1.00 97.50 103 PHE A O 1
ATOM 810 N N . HIS A 1 104 ? 0.251 -5.549 0.695 1.00 98.06 104 HIS A N 1
ATOM 811 C CA . HIS A 1 104 ? -0.937 -4.788 1.015 1.00 98.06 104 HIS A CA 1
ATOM 812 C C . HIS A 1 104 ? -2.046 -5.684 1.563 1.00 98.06 104 HIS A C 1
ATOM 814 O O . HIS A 1 104 ? -2.615 -5.385 2.607 1.00 98.06 104 HIS A O 1
ATOM 820 N N . ARG A 1 105 ? -2.275 -6.844 0.946 1.00 98.06 105 ARG A N 1
ATOM 821 C CA . ARG A 1 105 ? -3.194 -7.858 1.465 1.00 98.06 105 ARG A CA 1
ATOM 822 C C . ARG A 1 105 ? -2.825 -8.302 2.878 1.00 98.06 105 ARG A C 1
ATOM 824 O O . ARG A 1 105 ? -3.679 -8.317 3.755 1.00 98.06 105 ARG A O 1
ATOM 831 N N . TRP A 1 106 ? -1.557 -8.618 3.140 1.00 97.25 106 TRP A N 1
ATOM 832 C CA . TRP A 1 106 ? -1.125 -8.980 4.495 1.00 97.25 106 TRP A CA 1
ATOM 833 C C . TRP A 1 106 ? -1.212 -7.811 5.471 1.00 97.25 106 TRP A C 1
ATOM 835 O O . TRP A 1 106 ? -1.507 -8.025 6.642 1.00 97.25 106 TRP A O 1
ATOM 845 N N . SER A 1 107 ? -1.010 -6.579 5.009 1.00 96.81 107 SER A N 1
ATOM 846 C CA . SER A 1 107 ? -1.270 -5.382 5.804 1.00 96.81 107 SER A CA 1
ATOM 847 C C . SER A 1 107 ? -2.731 -5.235 6.200 1.00 96.81 107 SER A C 1
ATOM 849 O O . SER A 1 107 ? -2.976 -4.559 7.182 1.00 96.81 107 SER A O 1
ATOM 851 N N . HIS A 1 108 ? -3.680 -5.870 5.521 1.00 96.31 108 HIS A N 1
ATOM 852 C CA . HIS A 1 108 ? -5.085 -5.893 5.936 1.00 96.31 108 HIS A CA 1
ATOM 853 C C . HIS A 1 108 ? -5.457 -7.169 6.702 1.00 96.31 108 HIS A C 1
ATOM 855 O O . HIS A 1 108 ? -6.202 -7.099 7.662 1.00 96.31 108 HIS A O 1
ATOM 861 N N . GLU A 1 109 ? -4.873 -8.326 6.383 1.00 94.44 109 GLU A N 1
ATOM 862 C CA . GLU A 1 109 ? -5.255 -9.609 7.006 1.00 94.44 109 GLU A CA 1
ATOM 863 C C . GLU A 1 109 ? -4.423 -9.991 8.258 1.00 94.44 109 GLU A C 1
ATOM 865 O O . GLU A 1 109 ? -4.774 -10.921 8.991 1.00 94.44 109 GLU A O 1
ATOM 870 N N . VAL A 1 110 ? -3.304 -9.305 8.531 1.00 95.50 110 VAL A N 1
ATOM 871 C CA . VAL A 1 110 ? -2.384 -9.600 9.649 1.00 95.50 110 VAL A CA 1
ATOM 872 C C . VAL A 1 110 ? -2.306 -8.405 10.595 1.00 95.50 110 VAL A C 1
ATOM 874 O O . VAL A 1 110 ? -1.693 -7.392 10.267 1.00 95.50 110 VAL A O 1
ATOM 877 N N . ASN A 1 111 ? -2.820 -8.550 11.822 1.00 94.06 111 ASN A N 1
ATOM 878 C CA . ASN A 1 111 ? -2.874 -7.476 12.829 1.00 94.06 111 ASN A CA 1
ATOM 879 C C . ASN A 1 111 ? -1.555 -6.717 13.039 1.00 94.06 111 ASN A C 1
ATOM 881 O O . ASN A 1 111 ? -1.555 -5.492 13.163 1.00 94.06 111 ASN A O 1
ATOM 885 N N . PHE A 1 112 ? -0.416 -7.416 13.077 1.00 95.38 112 PHE A N 1
ATOM 886 C CA . PHE A 1 112 ? 0.883 -6.755 13.211 1.00 95.38 112 PHE A CA 1
ATOM 887 C C . PHE A 1 112 ? 1.192 -5.808 12.040 1.00 95.38 112 PHE A C 1
ATOM 889 O O . PHE A 1 112 ? 1.721 -4.721 12.267 1.00 95.38 112 PHE A O 1
ATOM 896 N N . LEU A 1 113 ? 0.874 -6.209 10.807 1.00 95.62 113 LEU A N 1
ATOM 897 C CA . LEU A 1 113 ? 1.112 -5.399 9.612 1.00 95.62 113 LEU A CA 1
ATOM 898 C C . LEU A 1 113 ? 0.021 -4.340 9.428 1.00 95.62 113 LEU A C 1
ATOM 900 O O . LEU A 1 113 ? 0.341 -3.222 9.023 1.00 95.62 113 LEU A O 1
ATOM 904 N N . TRP A 1 114 ? -1.217 -4.632 9.825 1.00 95.81 114 TRP A N 1
ATOM 905 C CA . TRP A 1 114 ? -2.301 -3.654 9.892 1.00 95.81 114 TRP A CA 1
ATOM 906 C C . TRP A 1 114 ? -1.971 -2.484 10.800 1.00 95.81 114 TRP A C 1
ATOM 908 O O . TRP A 1 114 ? -2.183 -1.337 10.423 1.00 95.81 114 TRP A O 1
ATOM 918 N N . ALA A 1 115 ? -1.317 -2.728 11.933 1.00 93.62 115 ALA A N 1
ATOM 919 C CA . ALA A 1 115 ? -0.811 -1.660 12.791 1.00 93.62 115 ALA A CA 1
ATOM 920 C C . ALA A 1 115 ? 0.087 -0.647 12.048 1.00 93.62 115 ALA A C 1
ATOM 922 O O . ALA A 1 115 ? 0.089 0.541 12.369 1.00 93.62 115 ALA A O 1
ATOM 923 N N . SER A 1 116 ? 0.833 -1.109 11.039 1.00 94.38 116 SER A N 1
ATOM 924 C CA . SER A 1 116 ? 1.702 -0.273 10.205 1.00 94.38 116 SER A CA 1
ATOM 925 C C . SER A 1 116 ? 1.002 0.357 9.005 1.00 94.38 116 SER A C 1
ATOM 927 O O . SER A 1 116 ? 1.632 1.100 8.263 1.00 94.38 116 SER A O 1
ATOM 929 N N . HIS A 1 117 ? -0.280 0.072 8.797 1.00 96.00 117 HIS A N 1
ATOM 930 C CA . HIS A 1 117 ? -1.020 0.510 7.619 1.00 96.00 117 HIS A CA 1
ATOM 931 C C . HIS A 1 117 ? -2.305 1.272 7.964 1.00 96.00 117 HIS A C 1
ATOM 933 O O . HIS A 1 117 ? -2.663 2.214 7.266 1.00 96.00 117 HIS A 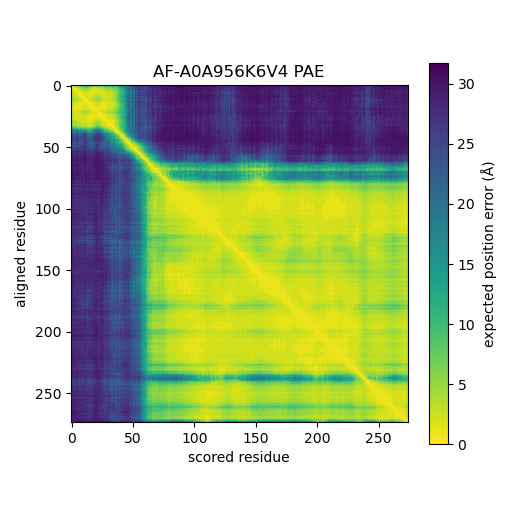O 1
ATOM 939 N N . ILE A 1 118 ? -2.931 0.979 9.106 1.00 94.06 118 ILE A N 1
ATOM 940 C CA . ILE A 1 118 ? -4.169 1.591 9.606 1.00 94.06 118 ILE A CA 1
ATOM 941 C C . ILE A 1 118 ? -4.150 3.124 9.571 1.00 94.06 118 ILE A C 1
ATOM 943 O O . ILE A 1 118 ? -5.178 3.742 9.316 1.00 94.06 118 ILE A O 1
ATOM 947 N N . VAL A 1 119 ? -2.984 3.759 9.761 1.00 93.62 119 VAL A N 1
ATOM 948 C CA . VAL A 1 119 ? -2.826 5.223 9.667 1.00 93.62 119 VAL A CA 1
ATOM 949 C C . VAL A 1 119 ? -3.357 5.781 8.346 1.00 93.62 119 VAL A C 1
ATOM 951 O O . VAL A 1 119 ? -3.951 6.860 8.345 1.00 93.62 119 VAL A O 1
ATOM 954 N N . HIS A 1 120 ? -3.197 5.028 7.260 1.00 95.44 120 HIS A N 1
ATOM 955 C CA . HIS A 1 120 ? -3.696 5.349 5.930 1.00 95.44 120 HIS A CA 1
ATOM 956 C C . HIS A 1 120 ? -5.226 5.326 5.844 1.00 95.44 120 HIS A C 1
ATOM 958 O O . HIS A 1 120 ? -5.818 6.240 5.276 1.00 95.44 120 HIS A O 1
ATOM 964 N N . HIS A 1 121 ? -5.860 4.340 6.478 1.00 94.50 121 HIS A N 1
ATOM 965 C CA . HIS A 1 121 ? -7.308 4.108 6.434 1.00 94.50 121 HIS A CA 1
ATOM 966 C C . HIS A 1 121 ? -8.112 4.889 7.480 1.00 94.50 121 HIS A C 1
ATOM 968 O O . HIS A 1 121 ? -9.332 4.932 7.423 1.00 94.50 121 HIS A O 1
ATOM 974 N N . GLN A 1 122 ? -7.458 5.539 8.440 1.00 90.56 122 GLN A N 1
ATOM 975 C CA . GLN A 1 122 ? -8.125 6.264 9.533 1.00 90.56 122 GLN A CA 1
ATOM 976 C C . GLN A 1 122 ? -8.950 7.484 9.108 1.00 90.56 122 GLN A C 1
ATOM 978 O O . GLN A 1 122 ? -9.658 8.047 9.939 1.00 90.56 122 GLN A O 1
ATOM 983 N N . SER A 1 123 ? -8.804 7.968 7.876 1.00 89.62 123 SER A N 1
ATOM 984 C CA . SER A 1 123 ? -9.490 9.181 7.436 1.00 89.62 123 SER A CA 1
ATOM 985 C C . SER A 1 123 ? -10.952 8.897 7.091 1.00 89.62 123 SER A C 1
ATOM 987 O O . SER A 1 123 ? -11.232 8.125 6.182 1.00 89.62 123 SER A O 1
ATOM 989 N N . GLU A 1 124 ? -11.876 9.583 7.762 1.00 90.62 124 GLU A N 1
ATOM 990 C CA . GLU A 1 124 ? -13.313 9.570 7.430 1.00 90.62 124 GLU A CA 1
ATOM 991 C C . GLU A 1 124 ? -13.613 10.383 6.151 1.00 90.62 124 GLU A C 1
ATOM 993 O O . GLU A 1 124 ? -14.619 10.188 5.467 1.00 90.62 124 GLU A O 1
ATOM 998 N N . GLU A 1 125 ? -12.689 11.270 5.772 1.00 90.38 125 GLU A N 1
ATOM 999 C CA . GLU A 1 125 ? -12.716 11.977 4.496 1.00 90.38 125 GLU A CA 1
ATOM 1000 C C . GLU A 1 125 ? -11.821 11.292 3.467 1.00 90.38 125 GLU A C 1
ATOM 1002 O O . GLU A 1 125 ? -10.653 11.015 3.739 1.00 90.38 125 GLU A O 1
ATOM 1007 N N . TYR A 1 126 ? -12.336 11.090 2.253 1.00 93.25 126 TYR A N 1
ATOM 1008 C CA . TYR A 1 126 ? -11.604 10.424 1.179 1.00 93.25 126 TYR A CA 1
ATOM 1009 C C . TYR A 1 126 ? -11.282 11.379 0.029 1.00 93.25 126 TYR A C 1
ATOM 1011 O O . TYR A 1 126 ? -12.160 11.835 -0.707 1.00 93.25 126 TYR A O 1
ATOM 1019 N N . ASN A 1 127 ? -9.998 11.704 -0.109 1.00 93.81 127 ASN A N 1
ATOM 1020 C CA . ASN A 1 127 ? -9.447 12.595 -1.129 1.00 93.81 127 ASN A CA 1
ATOM 1021 C C . ASN A 1 127 ? -7.934 12.346 -1.286 1.00 93.81 127 ASN A C 1
ATOM 1023 O O . ASN A 1 127 ? -7.354 11.540 -0.561 1.00 93.81 127 ASN A O 1
ATOM 1027 N N . LEU A 1 128 ? -7.274 13.080 -2.188 1.00 94.81 128 LEU A N 1
ATOM 1028 C CA . LEU A 1 128 ? -5.861 12.860 -2.524 1.00 94.81 128 LEU A CA 1
ATOM 1029 C C . LEU A 1 128 ? -4.903 12.984 -1.327 1.00 94.81 128 LEU A C 1
ATOM 1031 O O . LEU A 1 128 ? -3.827 12.393 -1.342 1.00 94.81 128 LEU A O 1
ATOM 1035 N N . THR A 1 129 ? -5.263 13.724 -0.274 1.00 92.81 129 THR A N 1
ATOM 1036 C CA . THR A 1 129 ? -4.404 13.848 0.916 1.00 92.81 129 THR A CA 1
ATOM 1037 C C . THR A 1 129 ? -4.314 12.547 1.715 1.00 92.81 129 THR A C 1
ATOM 1039 O O . THR A 1 129 ? -3.301 12.319 2.374 1.00 92.81 129 THR A O 1
ATOM 1042 N N . VAL A 1 130 ? -5.303 11.650 1.590 1.00 92.25 130 VAL A N 1
ATOM 1043 C CA . VAL A 1 130 ? -5.274 10.303 2.188 1.00 92.25 130 VAL A CA 1
ATOM 1044 C C . VAL A 1 130 ? -4.082 9.503 1.664 1.00 92.25 130 VAL A C 1
ATOM 1046 O O . VAL A 1 130 ? -3.405 8.834 2.443 1.00 92.25 130 VAL A O 1
ATOM 1049 N N . ALA A 1 131 ? -3.737 9.659 0.381 1.00 91.25 131 ALA A N 1
ATOM 1050 C CA . ALA A 1 131 ? -2.563 9.021 -0.214 1.00 91.25 131 ALA A CA 1
ATOM 1051 C C . ALA A 1 131 ? -1.254 9.397 0.505 1.00 91.25 131 ALA A C 1
ATOM 1053 O O . ALA A 1 131 ? -0.332 8.588 0.592 1.00 91.25 131 ALA A O 1
ATOM 1054 N N . LEU A 1 132 ? -1.171 10.617 1.045 1.00 89.69 132 LEU A N 1
ATOM 1055 C CA . LEU A 1 132 ? 0.013 11.131 1.741 1.00 89.69 132 LEU A CA 1
ATOM 1056 C C . LEU A 1 132 ? 0.056 10.732 3.221 1.00 89.69 132 LEU A C 1
ATOM 1058 O O . LEU A 1 132 ? 1.098 10.866 3.865 1.00 89.69 132 LEU A O 1
ATOM 1062 N N . ARG A 1 133 ? -1.054 10.233 3.770 1.00 89.31 133 ARG A N 1
ATOM 1063 C CA . ARG A 1 133 ? -1.167 9.807 5.165 1.00 89.31 133 ARG A CA 1
ATOM 1064 C C . ARG A 1 133 ? -0.616 8.389 5.330 1.00 89.31 133 ARG A C 1
ATOM 1066 O O . ARG A 1 133 ? -1.360 7.439 5.517 1.00 89.31 133 ARG A O 1
ATOM 1073 N N . GLN A 1 134 ? 0.700 8.247 5.237 1.00 90.06 134 GLN A N 1
ATOM 1074 C CA . GLN A 1 134 ? 1.387 6.962 5.383 1.00 90.06 134 GLN A CA 1
ATOM 1075 C C . GLN A 1 134 ? 1.907 6.773 6.812 1.00 90.06 134 GLN A C 1
ATOM 1077 O O . GLN A 1 134 ? 2.287 7.739 7.480 1.00 90.06 134 GLN A O 1
ATOM 1082 N N . SER A 1 135 ? 1.956 5.528 7.287 1.00 91.38 135 SER A N 1
ATOM 1083 C CA . SER A 1 135 ? 2.646 5.223 8.543 1.00 91.38 135 SER A CA 1
ATOM 1084 C C . SER A 1 135 ? 4.155 5.418 8.397 1.00 91.38 135 SER A C 1
ATOM 1086 O O . SER A 1 135 ? 4.740 5.126 7.352 1.00 91.38 135 SER A O 1
ATOM 1088 N N . ALA A 1 136 ? 4.812 5.807 9.489 1.00 90.69 136 ALA A N 1
ATOM 1089 C CA . ALA A 1 136 ? 6.270 5.845 9.569 1.00 90.69 136 ALA A CA 1
ATOM 1090 C C . ALA A 1 136 ? 6.925 4.454 9.424 1.00 90.69 136 ALA A C 1
ATOM 1092 O O . ALA A 1 136 ? 8.116 4.369 9.127 1.00 90.69 136 ALA A O 1
ATOM 1093 N N . PHE A 1 137 ? 6.168 3.369 9.626 1.00 92.56 137 PHE A N 1
ATOM 1094 C CA . PHE A 1 137 ? 6.694 2.002 9.683 1.00 92.56 137 PHE A CA 1
ATOM 1095 C C . PHE A 1 137 ? 6.408 1.148 8.445 1.00 92.56 137 PHE A C 1
ATOM 1097 O O . PHE A 1 137 ? 6.992 0.075 8.304 1.00 92.56 137 PHE A O 1
ATOM 1104 N N . GLN A 1 138 ? 5.551 1.608 7.532 1.00 89.44 138 GLN A N 1
ATOM 1105 C CA . GLN A 1 138 ? 5.142 0.817 6.368 1.00 89.44 138 GLN A CA 1
ATOM 1106 C C . GLN A 1 138 ? 6.330 0.444 5.466 1.00 89.44 138 GLN A C 1
ATOM 1108 O O . GLN A 1 138 ? 6.445 -0.699 5.027 1.00 89.44 138 GLN A O 1
ATOM 1113 N N . GLY A 1 139 ? 7.264 1.375 5.246 1.00 87.44 139 GLY A N 1
ATOM 1114 C CA . GLY A 1 139 ? 8.509 1.091 4.524 1.00 87.44 139 GLY A CA 1
ATOM 1115 C C . GLY A 1 139 ? 9.336 0.007 5.222 1.00 87.44 139 GLY A C 1
ATOM 1116 O O . GLY A 1 139 ? 9.688 -1.004 4.615 1.00 87.44 139 GLY A O 1
ATOM 1117 N N . LEU A 1 140 ? 9.556 0.163 6.537 1.00 88.62 140 LEU A N 1
ATOM 1118 C CA . LEU A 1 140 ? 10.326 -0.780 7.362 1.00 88.62 140 LEU A CA 1
ATOM 1119 C C . LEU A 1 140 ? 9.799 -2.212 7.258 1.00 88.62 140 LEU A C 1
ATOM 1121 O O . LEU A 1 140 ? 10.585 -3.149 7.126 1.00 88.62 140 LEU A O 1
ATOM 1125 N N . PHE A 1 141 ? 8.480 -2.382 7.292 1.00 91.81 141 PHE A N 1
ATOM 1126 C CA . PHE A 1 141 ? 7.862 -3.704 7.266 1.00 91.81 141 PHE A CA 1
ATOM 1127 C C . PHE A 1 141 ? 7.545 -4.234 5.870 1.00 91.81 141 PHE A C 1
ATOM 1129 O O . PHE A 1 141 ? 7.180 -5.400 5.768 1.00 91.81 141 PHE A O 1
ATOM 1136 N N . SER A 1 142 ? 7.733 -3.447 4.808 1.00 90.38 142 SER A N 1
ATOM 1137 C CA . SER A 1 142 ? 7.562 -3.910 3.422 1.00 90.38 142 SER A CA 1
ATOM 1138 C C . SER A 1 142 ? 8.869 -4.288 2.737 1.00 90.38 142 SER A C 1
ATOM 1140 O O . SER A 1 142 ? 8.847 -5.076 1.801 1.00 90.38 142 SER A O 1
ATOM 1142 N N . ILE A 1 143 ? 10.025 -3.793 3.189 1.00 85.75 143 ILE A N 1
ATOM 1143 C CA . ILE A 1 143 ? 11.282 -3.943 2.436 1.00 85.75 143 ILE A CA 1
ATOM 1144 C C . ILE A 1 143 ? 11.638 -5.386 2.049 1.00 85.75 143 ILE A C 1
ATOM 1146 O O . ILE A 1 143 ? 12.135 -5.638 0.951 1.00 85.75 143 ILE A O 1
ATOM 1150 N N . TRP A 1 144 ? 11.378 -6.343 2.938 1.00 88.25 144 TRP A N 1
ATOM 1151 C CA . TRP A 1 144 ? 11.738 -7.742 2.727 1.00 88.25 144 TRP A CA 1
ATOM 1152 C C . TRP A 1 144 ? 10.940 -8.387 1.583 1.00 88.25 144 TRP A C 1
ATOM 1154 O O . TRP A 1 144 ? 11.463 -9.298 0.941 1.00 88.25 144 TRP A O 1
ATOM 1164 N N . LEU A 1 145 ? 9.742 -7.873 1.258 1.00 92.31 145 LEU A N 1
ATOM 1165 C CA . LEU A 1 145 ? 8.936 -8.319 0.109 1.00 92.31 145 LEU A CA 1
ATOM 1166 C C . LEU A 1 145 ? 9.629 -8.058 -1.217 1.00 92.31 145 LEU A C 1
ATOM 1168 O O . LEU A 1 145 ? 9.395 -8.796 -2.166 1.00 92.31 145 LEU A O 1
ATOM 1172 N N . TYR A 1 146 ? 10.460 -7.019 -1.299 1.00 91.62 146 TYR A N 1
ATOM 1173 C CA . TYR A 1 146 ? 11.085 -6.604 -2.551 1.00 91.62 146 TYR A CA 1
ATOM 1174 C C . TYR A 1 146 ? 12.473 -7.219 -2.763 1.00 91.62 146 TYR A C 1
ATOM 1176 O O . TYR A 1 146 ? 13.000 -7.169 -3.873 1.00 91.62 146 TYR A O 1
ATOM 1184 N N . LEU A 1 147 ? 13.050 -7.876 -1.749 1.00 90.50 147 LEU A N 1
ATOM 1185 C CA . LEU A 1 147 ? 14.329 -8.588 -1.873 1.00 90.50 147 LEU A CA 1
ATOM 1186 C C . LEU A 1 147 ? 14.356 -9.659 -2.982 1.00 90.50 147 LEU A C 1
ATOM 1188 O O . LEU A 1 147 ? 15.389 -9.766 -3.643 1.00 90.50 147 LEU A O 1
ATOM 1192 N N . PRO A 1 148 ? 13.272 -10.407 -3.278 1.00 93.25 148 PRO A N 1
ATOM 1193 C CA . PRO A 1 148 ? 13.222 -11.294 -4.438 1.00 93.25 148 PRO A CA 1
ATOM 1194 C C . PRO A 1 148 ? 13.532 -10.601 -5.772 1.00 93.25 148 PRO A C 1
ATOM 1196 O O . PRO A 1 148 ? 14.203 -11.201 -6.606 1.00 93.25 148 PRO A O 1
ATOM 1199 N N . LEU A 1 149 ? 13.129 -9.335 -5.972 1.00 94.25 149 LEU A N 1
ATOM 1200 C CA . LEU A 1 149 ? 13.492 -8.572 -7.181 1.00 94.25 149 LEU A CA 1
ATOM 1201 C C . LEU A 1 149 ? 15.004 -8.361 -7.266 1.00 94.25 149 LEU A C 1
ATOM 1203 O O . LEU A 1 149 ? 15.606 -8.456 -8.339 1.00 94.25 149 LEU A O 1
ATOM 1207 N N . ALA A 1 150 ? 15.625 -8.134 -6.110 1.00 90.69 150 ALA A N 1
ATOM 1208 C CA . ALA A 1 150 ? 17.064 -8.040 -6.005 1.00 90.69 150 ALA A CA 1
ATOM 1209 C C . ALA A 1 150 ? 17.717 -9.383 -6.388 1.00 90.69 150 ALA A C 1
ATOM 1211 O O . ALA A 1 150 ? 18.636 -9.406 -7.209 1.00 90.69 150 ALA A O 1
ATOM 1212 N N . LEU A 1 151 ? 17.190 -10.498 -5.873 1.00 90.44 151 LEU A N 1
ATOM 1213 C CA . LEU A 1 151 ? 17.686 -11.852 -6.150 1.00 90.44 151 LEU A CA 1
ATOM 1214 C C . LEU A 1 151 ? 17.627 -12.241 -7.632 1.00 90.44 151 LEU A C 1
ATOM 1216 O O . LEU A 1 151 ? 18.533 -12.909 -8.119 1.00 90.44 151 LEU A O 1
ATOM 1220 N N . VAL A 1 152 ? 16.600 -11.800 -8.362 1.00 92.94 152 VAL A N 1
ATOM 1221 C CA . VAL A 1 152 ? 16.464 -12.085 -9.804 1.00 92.94 152 VAL A CA 1
ATOM 1222 C C . VAL A 1 152 ? 17.245 -11.118 -10.698 1.00 92.94 152 VAL A C 1
ATOM 1224 O O . VAL A 1 152 ? 17.230 -11.268 -11.915 1.00 92.94 152 VAL A O 1
ATOM 1227 N N . GLY A 1 153 ? 17.941 -10.133 -10.126 1.00 92.69 153 GLY A N 1
ATOM 1228 C CA . GLY A 1 153 ? 18.825 -9.255 -10.888 1.00 92.69 153 GLY A CA 1
ATOM 1229 C C . GLY A 1 153 ? 18.234 -7.897 -11.276 1.00 92.69 153 GLY A C 1
ATOM 1230 O O . GLY A 1 153 ? 18.907 -7.155 -11.995 1.00 92.69 153 GLY A O 1
ATOM 1231 N N . VAL A 1 154 ? 17.074 -7.476 -10.750 1.00 95.25 154 VAL A N 1
ATOM 1232 C CA . VAL A 1 154 ? 16.522 -6.131 -11.027 1.00 95.25 154 VAL A CA 1
ATOM 1233 C C . VAL A 1 154 ? 17.448 -5.030 -10.474 1.00 95.25 154 VAL A C 1
ATOM 1235 O O . VAL A 1 154 ? 17.659 -4.973 -9.255 1.00 95.25 154 VAL A O 1
ATOM 1238 N N . PRO A 1 155 ? 17.995 -4.138 -11.327 1.00 91.88 155 PRO A N 1
ATOM 1239 C CA . PRO A 1 155 ? 18.915 -3.084 -10.899 1.00 91.88 155 PRO A CA 1
ATOM 1240 C C . PRO A 1 155 ? 18.268 -2.098 -9.913 1.00 91.88 155 PRO A C 1
ATOM 1242 O O . PRO A 1 155 ? 17.094 -1.765 -10.094 1.00 91.88 155 PRO A O 1
ATOM 1245 N N . PRO A 1 156 ? 19.004 -1.549 -8.921 1.00 89.62 156 PRO A N 1
ATOM 1246 C CA . PRO A 1 156 ? 18.459 -0.586 -7.961 1.00 89.62 156 PRO A CA 1
ATOM 1247 C C . PRO A 1 156 ? 17.792 0.622 -8.622 1.00 89.62 156 PRO A C 1
ATOM 1249 O O . PRO A 1 156 ? 16.737 1.060 -8.174 1.00 89.62 156 PRO A O 1
ATOM 1252 N N . LEU A 1 157 ? 18.365 1.127 -9.722 1.00 90.94 157 LEU A N 1
ATOM 1253 C CA . LEU A 1 157 ? 17.776 2.224 -10.492 1.00 90.94 157 LEU A CA 1
ATOM 1254 C C . LEU A 1 157 ? 16.389 1.858 -11.039 1.00 90.94 157 LEU A C 1
ATOM 1256 O O . LEU A 1 157 ? 15.454 2.649 -10.932 1.00 90.94 157 LEU A O 1
ATOM 1260 N N . VAL A 1 158 ? 16.253 0.652 -11.597 1.00 95.06 158 VAL A N 1
ATOM 1261 C CA . VAL A 1 158 ? 14.990 0.157 -12.161 1.00 95.06 158 VAL A CA 1
ATOM 1262 C C . VAL A 1 158 ? 13.969 -0.084 -11.050 1.00 95.06 158 VAL A C 1
ATOM 1264 O O . VAL A 1 158 ? 12.807 0.285 -11.210 1.00 95.06 158 VAL A O 1
ATOM 1267 N N . TYR A 1 159 ? 14.396 -0.642 -9.911 1.00 94.25 159 TYR A N 1
ATOM 1268 C CA . TYR A 1 159 ? 13.551 -0.815 -8.727 1.00 94.25 159 TYR A CA 1
ATOM 1269 C C . TYR A 1 159 ? 13.002 0.525 -8.227 1.00 94.25 159 TYR A C 1
ATOM 1271 O O . TYR A 1 159 ? 11.788 0.679 -8.111 1.00 94.25 159 TYR A O 1
ATOM 1279 N N . VAL A 1 160 ? 13.875 1.513 -7.995 1.00 92.25 160 VAL A N 1
ATOM 1280 C CA . VAL A 1 160 ? 13.468 2.845 -7.523 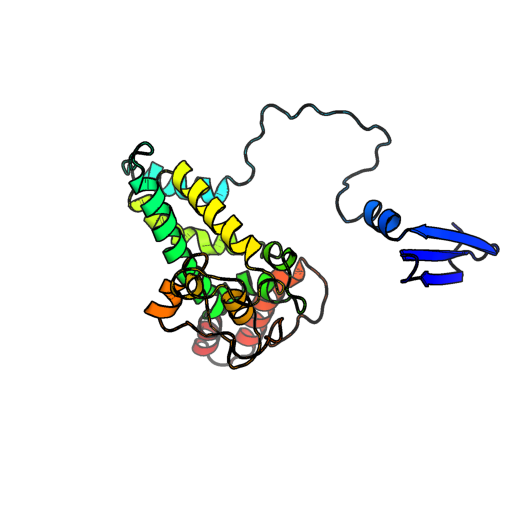1.00 92.25 160 VAL A CA 1
ATOM 1281 C C . VAL A 1 160 ? 12.489 3.472 -8.503 1.00 92.25 160 VAL A C 1
ATOM 1283 O O . VAL A 1 160 ? 11.420 3.914 -8.102 1.00 92.25 160 VAL A O 1
ATOM 1286 N N . PHE A 1 161 ? 12.806 3.466 -9.794 1.00 94.81 161 PHE A N 1
ATOM 1287 C CA . PHE A 1 161 ? 11.928 4.050 -10.800 1.00 94.81 161 PHE A CA 1
ATOM 1288 C C . PHE A 1 161 ? 10.558 3.359 -10.863 1.00 94.81 161 PHE A C 1
ATOM 1290 O O . PHE A 1 161 ? 9.530 4.033 -10.869 1.00 94.81 161 PHE A O 1
ATOM 1297 N N . SER A 1 162 ? 10.531 2.024 -10.842 1.00 96.94 162 SER A N 1
ATOM 1298 C CA . SER A 1 162 ? 9.287 1.242 -10.856 1.00 96.94 162 SER A CA 1
ATOM 1299 C C . SER A 1 162 ? 8.449 1.492 -9.599 1.00 96.94 162 SER A C 1
ATOM 1301 O O . SER A 1 162 ? 7.239 1.682 -9.694 1.00 96.94 162 SER A O 1
ATOM 1303 N N . SER A 1 163 ? 9.095 1.576 -8.432 1.00 94.75 163 SER A N 1
ATOM 1304 C CA . SER A 1 163 ? 8.453 1.908 -7.155 1.00 94.75 163 SER A CA 1
ATOM 1305 C C . SER A 1 163 ? 7.832 3.308 -7.175 1.00 94.75 163 SER A C 1
ATOM 1307 O O . SER A 1 163 ? 6.696 3.501 -6.739 1.00 94.75 163 SER A O 1
ATOM 1309 N N . GLN A 1 164 ? 8.526 4.288 -7.764 1.00 95.50 164 GLN A N 1
ATOM 1310 C CA . GLN A 1 164 ? 7.995 5.643 -7.912 1.00 95.50 164 GLN A CA 1
ATOM 1311 C C . GLN A 1 164 ? 6.805 5.695 -8.875 1.00 95.50 164 GLN A C 1
ATOM 1313 O O . GLN A 1 164 ? 5.823 6.365 -8.562 1.00 95.50 164 GLN A O 1
ATOM 1318 N N . ILE A 1 165 ? 6.847 4.976 -10.004 1.00 97.56 165 ILE A N 1
ATOM 1319 C CA . ILE A 1 165 ? 5.686 4.855 -10.905 1.00 97.56 165 ILE A CA 1
ATOM 1320 C C . ILE A 1 165 ? 4.493 4.270 -10.152 1.00 97.56 165 ILE A C 1
ATOM 1322 O O . ILE A 1 165 ? 3.400 4.829 -10.213 1.00 97.56 165 ILE A O 1
ATOM 1326 N N . ASN A 1 166 ? 4.712 3.180 -9.419 1.00 97.25 166 ASN A N 1
ATOM 1327 C CA . ASN A 1 166 ? 3.672 2.513 -8.650 1.00 97.25 166 ASN A CA 1
ATOM 1328 C C . ASN A 1 166 ? 3.067 3.445 -7.584 1.00 97.25 166 ASN A C 1
ATOM 1330 O O . ASN A 1 166 ? 1.851 3.602 -7.514 1.00 97.25 166 ASN A O 1
ATOM 1334 N N . THR A 1 167 ? 3.912 4.171 -6.849 1.00 94.06 167 THR A N 1
ATOM 1335 C CA . THR A 1 167 ? 3.495 5.161 -5.843 1.00 94.06 167 THR A CA 1
ATOM 1336 C C . THR A 1 167 ? 2.683 6.306 -6.457 1.00 94.06 167 THR A C 1
ATOM 1338 O O . THR A 1 167 ? 1.634 6.682 -5.936 1.00 94.06 167 THR A O 1
ATOM 1341 N N . ILE A 1 168 ? 3.141 6.871 -7.579 1.00 96.12 168 ILE A N 1
ATOM 1342 C CA . ILE A 1 168 ? 2.440 7.963 -8.276 1.00 96.12 168 ILE A CA 1
ATOM 1343 C C . ILE A 1 168 ? 1.094 7.478 -8.818 1.00 96.12 168 ILE A C 1
ATOM 1345 O O . ILE A 1 168 ? 0.101 8.203 -8.740 1.00 96.12 168 ILE A O 1
ATOM 1349 N N . TYR A 1 169 ? 1.041 6.252 -9.338 1.00 98.25 169 TYR A N 1
ATOM 1350 C CA . TYR A 1 169 ? -0.210 5.656 -9.781 1.00 98.25 169 TYR A CA 1
ATOM 1351 C C . TYR A 1 169 ? -1.200 5.523 -8.618 1.00 98.25 169 TYR A C 1
ATOM 1353 O O . TYR A 1 169 ? -2.350 5.936 -8.726 1.00 98.25 169 TYR A O 1
ATOM 1361 N N . GLN A 1 170 ? -0.748 5.016 -7.473 1.00 97.31 170 GLN A N 1
ATOM 1362 C CA . GLN A 1 170 ? -1.604 4.898 -6.296 1.00 97.31 170 GLN A CA 1
ATOM 1363 C C . GLN A 1 170 ? -2.058 6.255 -5.753 1.00 97.31 170 GLN A C 1
ATOM 1365 O O . GLN A 1 170 ? -3.149 6.357 -5.205 1.00 97.31 170 GLN A O 1
ATOM 1370 N N . PHE A 1 171 ? -1.282 7.326 -5.918 1.00 97.31 171 PHE A N 1
ATOM 1371 C CA . PHE A 1 171 ? -1.692 8.651 -5.455 1.00 97.31 171 PHE A CA 1
ATOM 1372 C C . PHE A 1 171 ? -3.002 9.121 -6.106 1.00 97.31 171 PHE A C 1
ATOM 1374 O O . PHE A 1 171 ? -3.942 9.489 -5.401 1.00 97.31 171 PHE A O 1
ATOM 1381 N N . TRP A 1 172 ? -3.096 9.092 -7.440 1.00 96.75 172 TRP A N 1
ATOM 1382 C CA . TRP A 1 172 ? -4.210 9.741 -8.147 1.00 96.75 172 TRP A CA 1
ATOM 1383 C C . TRP A 1 172 ? -5.552 9.016 -7.980 1.00 96.75 172 TRP A C 1
ATOM 1385 O O . TRP A 1 172 ? -6.602 9.651 -8.098 1.00 96.75 172 TRP A O 1
ATOM 1395 N N . ILE A 1 173 ? -5.533 7.714 -7.671 1.00 97.81 173 ILE A N 1
ATOM 1396 C CA . ILE A 1 173 ? -6.757 6.930 -7.462 1.00 97.81 173 ILE A CA 1
ATOM 1397 C C . ILE A 1 173 ? -7.490 7.277 -6.156 1.00 97.81 173 ILE A C 1
ATOM 1399 O O . ILE A 1 173 ? -8.653 6.916 -6.000 1.00 97.81 173 ILE A O 1
ATOM 1403 N N . HIS A 1 174 ? -6.884 8.060 -5.255 1.00 98.06 174 HIS A N 1
ATOM 1404 C CA . HIS A 1 174 ? -7.521 8.542 -4.023 1.00 98.06 174 HIS A CA 1
ATOM 1405 C C . HIS A 1 174 ? -8.470 9.715 -4.279 1.00 98.06 174 HIS A C 1
ATOM 1407 O O . HIS A 1 174 ? -8.220 10.861 -3.897 1.00 98.06 174 HIS A O 1
ATOM 1413 N N . THR A 1 175 ? -9.581 9.459 -4.961 1.00 96.69 175 THR A N 1
ATOM 1414 C CA . THR A 1 175 ? -10.553 10.506 -5.268 1.00 96.69 175 THR A CA 1
ATOM 1415 C C . THR A 1 175 ? -11.984 9.989 -5.346 1.00 96.69 175 THR A C 1
ATOM 1417 O O . THR A 1 175 ? -12.258 8.902 -5.856 1.00 96.69 175 THR A O 1
ATOM 1420 N N . ARG A 1 176 ? -12.929 10.815 -4.884 1.00 96.25 176 ARG A N 1
ATOM 1421 C CA . ARG A 1 176 ? -14.374 10.617 -5.096 1.00 96.25 176 ARG A CA 1
ATOM 1422 C C . ARG A 1 176 ? -14.866 11.186 -6.432 1.00 96.25 176 ARG A C 1
ATOM 1424 O O . ARG A 1 176 ? -16.015 10.938 -6.794 1.00 96.25 176 ARG A O 1
ATOM 1431 N N . LEU A 1 177 ? -14.029 11.954 -7.143 1.00 96.31 177 LEU A N 1
ATOM 1432 C CA . LEU A 1 177 ? -14.422 12.711 -8.339 1.00 96.31 177 LEU A CA 1
ATOM 1433 C C . LEU A 1 177 ? -14.705 11.801 -9.538 1.00 96.31 177 LEU A C 1
ATOM 1435 O O . LEU A 1 177 ? -15.711 11.960 -10.223 1.00 96.31 177 LEU A O 1
ATOM 1439 N N . VAL A 1 178 ? -13.818 10.841 -9.792 1.00 96.62 178 VAL A N 1
ATOM 1440 C CA . VAL A 1 178 ? -13.947 9.909 -10.916 1.00 96.62 178 VAL A CA 1
ATOM 1441 C C . VAL A 1 178 ? -14.765 8.711 -10.454 1.00 96.62 178 VAL A C 1
ATOM 1443 O O . VAL A 1 178 ? -14.296 7.903 -9.651 1.00 96.62 178 VAL A O 1
ATOM 1446 N N . LYS A 1 179 ? -16.008 8.609 -10.932 1.00 94.62 179 LYS A N 1
ATOM 1447 C CA . LYS A 1 179 ? -16.938 7.570 -10.478 1.00 94.62 179 LYS A CA 1
ATOM 1448 C C . LYS A 1 179 ? -16.638 6.212 -11.096 1.00 94.62 179 LYS A C 1
ATOM 1450 O O . LYS A 1 179 ? -16.414 5.281 -10.341 1.00 94.62 179 LYS A O 1
ATOM 1455 N N . ARG A 1 180 ? -16.568 6.116 -12.425 1.00 94.31 180 ARG A N 1
ATOM 1456 C CA . ARG A 1 180 ? -16.256 4.878 -13.154 1.00 94.31 180 ARG A CA 1
ATOM 1457 C C . ARG A 1 180 ? -15.362 5.152 -14.358 1.00 94.31 180 ARG A C 1
ATOM 1459 O O . ARG A 1 180 ? -15.386 6.252 -14.906 1.00 94.31 180 ARG A O 1
ATOM 1466 N N . MET A 1 181 ? -14.600 4.147 -14.776 1.00 97.31 181 MET A N 1
ATOM 1467 C CA . MET A 1 181 ? -13.692 4.195 -15.934 1.00 97.31 181 MET A CA 1
ATOM 1468 C C . MET A 1 181 ? -14.002 3.131 -16.997 1.00 97.31 181 MET A C 1
ATOM 1470 O O . MET A 1 181 ? -13.218 2.929 -17.928 1.00 97.31 181 MET A O 1
ATOM 1474 N N . GLY A 1 182 ? -15.151 2.457 -16.882 1.00 95.88 182 GLY A N 1
ATOM 1475 C CA . GLY A 1 182 ? -15.633 1.512 -17.886 1.00 95.88 182 GLY A CA 1
ATOM 1476 C C . GLY A 1 182 ? -14.646 0.358 -18.106 1.00 95.88 182 GLY A C 1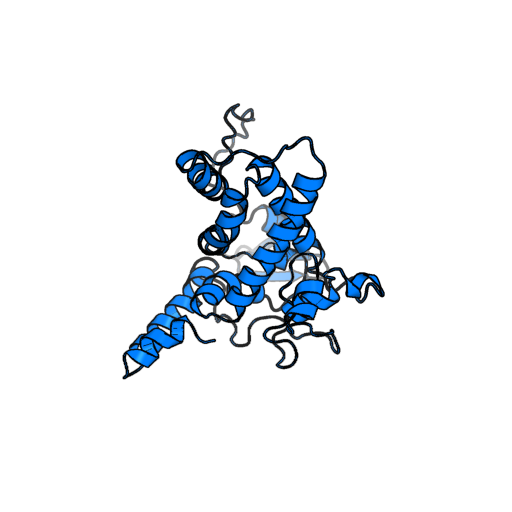
ATOM 1477 O O . GLY A 1 182 ? -14.162 -0.209 -17.129 1.00 95.88 182 GLY A O 1
ATOM 1478 N N . PRO A 1 183 ? -14.299 -0.000 -19.359 1.00 97.25 183 PRO A N 1
ATOM 1479 C CA . PRO A 1 183 ? -13.464 -1.170 -19.635 1.00 97.25 183 PRO A CA 1
ATOM 1480 C C . PRO A 1 183 ? -12.069 -1.166 -18.987 1.00 97.25 183 PRO A C 1
ATOM 1482 O O . PRO A 1 183 ? -11.462 -2.222 -18.825 1.00 97.25 183 PRO A O 1
ATOM 1485 N N . LEU A 1 184 ? -11.545 -0.003 -18.591 1.00 97.81 184 LEU A N 1
ATOM 1486 C CA . LEU A 1 184 ? -10.261 0.062 -17.890 1.00 97.81 184 LEU A CA 1
ATOM 1487 C C . LEU A 1 184 ? -10.315 -0.633 -16.519 1.00 97.81 184 LEU A C 1
ATOM 1489 O O . LEU A 1 184 ? -9.303 -1.168 -16.077 1.00 97.81 184 LEU A O 1
ATOM 1493 N N . GLU A 1 185 ? -11.494 -0.719 -15.895 1.00 97.88 185 GLU A N 1
ATOM 1494 C CA . GLU A 1 185 ? -11.722 -1.385 -14.602 1.00 97.88 185 GLU A CA 1
ATOM 1495 C C . GLU A 1 185 ? -11.536 -2.914 -14.647 1.00 97.88 185 GLU A C 1
ATOM 1497 O O . GLU A 1 185 ? -11.508 -3.591 -13.616 1.00 97.88 185 GLU A O 1
ATOM 1502 N N . TRP A 1 186 ? -11.386 -3.501 -15.833 1.00 97.69 186 TRP A N 1
ATOM 1503 C CA . TRP A 1 186 ? -11.052 -4.920 -15.947 1.00 97.69 186 TRP A CA 1
ATOM 1504 C C . TRP A 1 186 ? -9.581 -5.198 -15.635 1.00 97.69 186 TRP A C 1
ATOM 1506 O O . TRP A 1 186 ? -9.267 -6.283 -15.148 1.00 97.69 186 TRP A O 1
ATOM 1516 N N . VAL A 1 187 ? -8.698 -4.226 -15.887 1.00 98.50 187 VAL A N 1
ATOM 1517 C CA . VAL A 1 187 ? -7.238 -4.409 -15.827 1.00 98.50 187 VAL A CA 1
ATOM 1518 C C . VAL A 1 187 ? -6.583 -3.487 -14.805 1.00 98.50 187 VAL A C 1
ATOM 1520 O O . VAL A 1 187 ? -5.682 -3.909 -14.084 1.00 98.50 187 VAL A O 1
ATOM 1523 N N . LEU A 1 188 ? -7.045 -2.245 -14.708 1.00 98.62 188 LEU A N 1
ATOM 1524 C CA . LEU A 1 188 ? -6.448 -1.211 -13.876 1.00 98.62 188 LEU A CA 1
ATOM 1525 C C . LEU A 1 188 ? -7.173 -1.074 -12.537 1.00 98.62 188 LEU A C 1
ATOM 1527 O O . LEU A 1 188 ? -8.400 -1.153 -12.462 1.00 98.62 188 LEU A O 1
ATOM 1531 N N . ASN A 1 189 ? -6.409 -0.816 -11.478 1.00 98.69 189 ASN A N 1
ATOM 1532 C CA . ASN A 1 189 ? -6.956 -0.283 -10.243 1.00 98.69 189 ASN A CA 1
ATOM 1533 C C . ASN A 1 189 ? -7.411 1.159 -10.507 1.00 98.69 189 ASN A C 1
ATOM 1535 O O . ASN A 1 189 ? -6.676 1.951 -11.100 1.00 98.69 189 ASN A O 1
ATOM 1539 N N . THR A 1 190 ? -8.641 1.484 -10.130 1.00 98.62 190 THR A N 1
ATOM 1540 C CA . THR A 1 190 ? -9.294 2.755 -10.459 1.00 98.62 190 THR A CA 1
ATOM 1541 C C . THR A 1 190 ? -9.772 3.431 -9.181 1.00 98.62 190 THR A C 1
ATOM 1543 O O . THR A 1 190 ? -9.838 2.788 -8.132 1.00 98.62 190 THR A O 1
ATOM 1546 N N . PRO A 1 191 ? -10.177 4.710 -9.242 1.00 98.44 191 PRO A N 1
ATOM 1547 C CA . PRO A 1 191 ? -10.735 5.383 -8.077 1.00 98.44 191 PRO A CA 1
ATOM 1548 C C . PRO A 1 191 ? -11.944 4.662 -7.466 1.00 98.44 191 PRO A C 1
ATOM 1550 O O . PRO A 1 191 ? -12.123 4.705 -6.257 1.00 98.44 191 PRO A O 1
ATOM 1553 N N . SER A 1 192 ? -12.757 3.969 -8.272 1.00 98.25 192 SER A N 1
ATOM 1554 C CA . SER A 1 192 ? -13.885 3.170 -7.769 1.00 98.25 192 SER A CA 1
ATOM 1555 C C . SER A 1 192 ? -13.428 1.982 -6.931 1.00 98.25 192 SER A C 1
ATOM 1557 O O . SER A 1 192 ? -13.870 1.801 -5.798 1.00 98.25 192 SER A O 1
ATOM 1559 N N . HIS A 1 193 ? -12.479 1.210 -7.456 1.00 98.62 193 HIS A N 1
ATOM 1560 C CA . HIS A 1 193 ? -11.905 0.075 -6.741 1.00 98.62 193 HIS A CA 1
ATOM 1561 C C . HIS A 1 193 ? -11.205 0.509 -5.451 1.00 98.62 193 HIS A C 1
ATOM 1563 O O . HIS A 1 193 ? -11.356 -0.149 -4.422 1.00 98.62 193 HIS A O 1
ATOM 1569 N N . HIS A 1 194 ? -10.489 1.636 -5.492 1.00 98.38 194 HIS A N 1
ATOM 1570 C CA . HIS A 1 194 ? -9.743 2.136 -4.340 1.00 98.38 194 HIS A CA 1
ATOM 1571 C C . HIS A 1 194 ? -10.631 2.796 -3.279 1.00 98.38 194 HIS A C 1
ATOM 1573 O O . HIS A 1 194 ? -10.280 2.802 -2.102 1.00 98.38 194 HIS A O 1
ATOM 1579 N N . ARG A 1 195 ? -11.816 3.303 -3.650 1.00 98.19 195 ARG A N 1
ATOM 1580 C CA . ARG A 1 195 ? -12.845 3.692 -2.672 1.00 98.19 195 ARG A CA 1
ATOM 1581 C C . ARG A 1 195 ? -13.349 2.488 -1.894 1.00 98.19 195 ARG A C 1
ATOM 1583 O O . ARG A 1 195 ? -13.393 2.561 -0.674 1.00 98.19 195 ARG A O 1
ATOM 1590 N N . VAL A 1 196 ? -13.680 1.392 -2.586 1.00 98.31 196 VAL A N 1
ATOM 1591 C CA . VAL A 1 196 ? -14.066 0.123 -1.941 1.00 98.31 196 VAL A CA 1
ATOM 1592 C C . VAL A 1 196 ? -12.981 -0.332 -0.979 1.00 98.31 196 VAL A C 1
ATOM 1594 O O . VAL A 1 196 ? -13.276 -0.642 0.163 1.00 98.31 196 VAL A O 1
ATOM 1597 N N . HIS A 1 197 ? -11.724 -0.291 -1.406 1.00 98.38 197 HIS A N 1
ATOM 1598 C CA . HIS A 1 197 ? -10.599 -0.646 -0.551 1.00 98.38 197 HIS A CA 1
ATOM 1599 C C . HIS A 1 197 ? -10.527 0.178 0.753 1.00 98.38 197 HIS A C 1
ATOM 1601 O O . HIS A 1 197 ? -10.185 -0.336 1.814 1.00 98.38 197 HIS A O 1
ATOM 1607 N N . HIS A 1 198 ? -10.869 1.466 0.688 1.00 97.56 198 HIS A N 1
ATOM 1608 C CA . HIS A 1 198 ? -10.932 2.355 1.853 1.00 97.56 198 HIS A CA 1
ATOM 1609 C C . HIS A 1 198 ? -12.266 2.306 2.615 1.00 97.56 198 HIS A C 1
ATOM 1611 O O . HIS A 1 198 ? -12.443 3.054 3.577 1.00 97.56 198 HIS A O 1
ATOM 1617 N N . GLY A 1 199 ? -13.200 1.454 2.196 1.00 95.69 199 GLY A N 1
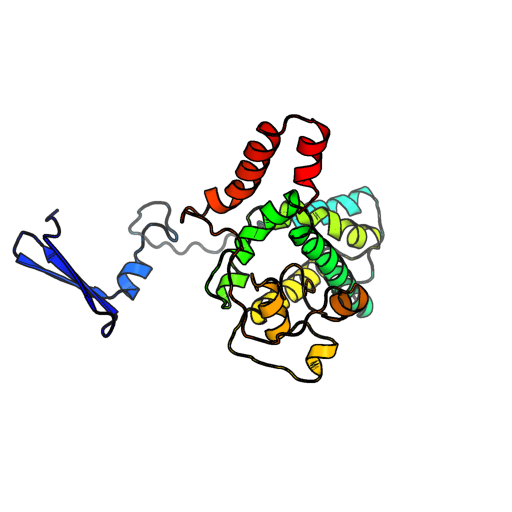ATOM 1618 C CA . GLY A 1 199 ? -14.506 1.299 2.819 1.00 95.69 199 GLY A CA 1
ATOM 1619 C C . GLY A 1 199 ? -14.445 0.511 4.124 1.00 95.69 199 GLY A C 1
ATOM 1620 O O . GLY A 1 199 ? -13.853 -0.562 4.196 1.00 95.69 199 GLY A O 1
ATOM 1621 N N . ALA A 1 200 ? -15.120 1.021 5.150 1.00 92.44 200 ALA A N 1
ATOM 1622 C CA . ALA A 1 200 ? -15.309 0.354 6.436 1.00 92.44 200 ALA A CA 1
ATOM 1623 C C . ALA A 1 200 ? -16.600 -0.487 6.490 1.00 92.44 200 ALA A C 1
ATOM 1625 O O . ALA A 1 200 ? -16.876 -1.136 7.503 1.00 92.44 200 ALA A O 1
ATOM 1626 N N . ASP A 1 201 ? -17.412 -0.470 5.427 1.00 93.12 201 ASP A N 1
ATOM 1627 C CA . ASP A 1 201 ? -18.660 -1.227 5.353 1.00 93.12 201 ASP A CA 1
ATOM 1628 C C . ASP A 1 201 ? -18.387 -2.738 5.247 1.00 93.12 201 ASP A C 1
ATOM 1630 O O . ASP A 1 201 ? -17.466 -3.141 4.532 1.00 93.12 201 ASP A O 1
ATOM 1634 N N . PRO A 1 202 ? -19.220 -3.614 5.844 1.00 92.88 202 PRO A N 1
ATOM 1635 C CA . PRO A 1 202 ? -19.001 -5.065 5.815 1.00 92.88 202 PRO A CA 1
ATOM 1636 C C . PRO A 1 202 ? -18.838 -5.685 4.417 1.00 92.88 202 PRO A C 1
ATOM 1638 O O . PRO A 1 202 ? -18.183 -6.713 4.277 1.00 92.88 202 PRO A O 1
ATOM 1641 N N . LEU A 1 203 ? -19.433 -5.079 3.381 1.00 94.00 203 LEU A N 1
ATOM 1642 C CA . LEU A 1 203 ? -19.288 -5.517 1.987 1.00 94.00 203 LEU A CA 1
ATOM 1643 C C . LEU A 1 203 ? -17.872 -5.273 1.433 1.00 94.00 203 LEU A C 1
ATOM 1645 O O . LEU A 1 203 ? -17.441 -5.975 0.519 1.00 94.00 203 LEU A O 1
ATOM 1649 N N . TYR A 1 204 ? -17.181 -4.265 1.958 1.00 96.19 204 TYR A N 1
ATOM 1650 C CA . TYR A 1 204 ? -15.946 -3.707 1.414 1.00 96.19 204 TYR A CA 1
ATOM 1651 C C . TYR A 1 204 ? -14.704 -4.021 2.246 1.00 96.19 204 TYR A C 1
ATOM 1653 O O . TYR A 1 204 ? -13.595 -3.886 1.733 1.00 96.19 204 TYR A O 1
ATOM 1661 N N . LEU A 1 205 ? -14.885 -4.515 3.474 1.00 93.75 205 LEU A N 1
ATOM 1662 C CA . LEU A 1 205 ? -13.788 -5.007 4.302 1.00 93.75 205 LEU A CA 1
ATOM 1663 C C . LEU A 1 205 ? -12.975 -6.072 3.565 1.00 93.75 205 LEU A C 1
ATOM 1665 O O . LEU A 1 205 ? -13.536 -7.017 2.999 1.00 93.75 205 LEU A O 1
ATOM 1669 N N . ASP A 1 206 ? -11.652 -5.917 3.624 1.00 96.06 206 ASP A N 1
ATOM 1670 C CA . ASP A 1 206 ? -10.690 -6.878 3.091 1.00 96.06 206 ASP A CA 1
ATOM 1671 C C . ASP A 1 206 ? -10.844 -7.121 1.578 1.00 96.06 206 ASP A C 1
ATOM 1673 O O . ASP A 1 206 ? -10.834 -8.255 1.087 1.00 96.06 206 ASP A O 1
ATOM 1677 N N . ARG A 1 207 ? -11.009 -6.031 0.813 1.00 98.06 207 ARG A N 1
ATOM 1678 C CA . ARG A 1 207 ? -11.161 -6.052 -0.650 1.00 98.06 207 ARG A CA 1
ATOM 1679 C C . ARG A 1 207 ? -10.185 -5.121 -1.367 1.00 98.06 207 ARG A C 1
ATOM 1681 O O . ARG A 1 207 ? -9.734 -4.117 -0.820 1.00 98.06 207 ARG A O 1
ATOM 1688 N N . ASN A 1 208 ? -9.944 -5.432 -2.642 1.00 98.56 208 ASN A N 1
ATOM 1689 C CA . ASN A 1 208 ? -9.253 -4.575 -3.615 1.00 98.56 208 A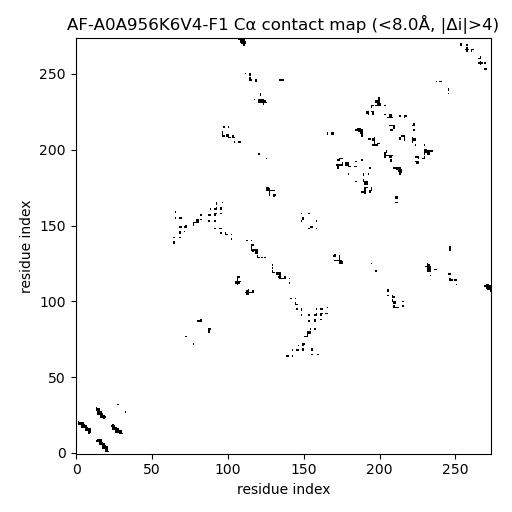SN A CA 1
ATOM 1690 C C . ASN A 1 208 ? -7.857 -4.085 -3.177 1.00 98.56 208 ASN A C 1
ATOM 1692 O O . ASN A 1 208 ? -7.621 -2.888 -3.059 1.00 98.56 208 ASN A O 1
ATOM 1696 N N . TYR A 1 209 ? -6.916 -5.001 -2.960 1.00 98.62 209 TYR A N 1
ATOM 1697 C CA . TYR A 1 209 ? -5.560 -4.699 -2.484 1.00 98.62 209 TYR A CA 1
ATOM 1698 C C . TYR A 1 209 ? -4.573 -4.252 -3.574 1.00 98.62 209 TYR A C 1
ATOM 1700 O O . TYR A 1 209 ? -3.440 -3.883 -3.264 1.00 98.62 209 TYR A O 1
ATOM 1708 N N . ALA A 1 210 ? -4.920 -4.334 -4.857 1.00 98.38 210 ALA A N 1
ATOM 1709 C CA . ALA A 1 210 ? -3.999 -4.014 -5.943 1.00 98.38 210 ALA A CA 1
ATOM 1710 C C . ALA A 1 210 ? -3.481 -2.571 -5.877 1.00 98.38 210 ALA A C 1
ATOM 1712 O O . ALA A 1 210 ? -4.217 -1.642 -5.568 1.00 98.38 210 ALA A O 1
ATOM 1713 N N . GLY A 1 211 ? -2.217 -2.362 -6.252 1.00 97.69 211 GLY A N 1
ATOM 1714 C CA . GLY A 1 211 ? -1.658 -1.019 -6.415 1.00 97.69 211 GLY A CA 1
ATOM 1715 C C . GLY A 1 211 ? -2.099 -0.411 -7.743 1.00 97.69 211 GLY A C 1
ATOM 1716 O O . GLY A 1 211 ? -2.881 0.538 -7.783 1.00 97.69 211 GLY A O 1
ATOM 1717 N N . MET A 1 212 ? -1.615 -0.991 -8.842 1.00 98.62 212 MET A N 1
ATOM 1718 C CA . MET A 1 212 ? -1.872 -0.533 -10.208 1.00 98.62 212 MET A CA 1
ATOM 1719 C C . MET A 1 212 ? -2.806 -1.445 -10.989 1.00 98.62 212 MET A C 1
ATOM 1721 O O . MET A 1 212 ? -3.656 -0.944 -11.724 1.00 98.62 212 MET A O 1
ATOM 1725 N N . LEU A 1 213 ? -2.644 -2.766 -10.881 1.00 98.69 213 LEU A N 1
ATOM 1726 C CA . LEU A 1 213 ? -3.373 -3.724 -11.709 1.00 98.69 213 LEU A CA 1
ATOM 1727 C C . LEU A 1 213 ? -4.404 -4.494 -10.879 1.00 98.69 213 LEU A C 1
ATOM 1729 O O . LEU A 1 213 ? -4.059 -5.386 -10.111 1.00 98.69 213 LEU A O 1
ATOM 1733 N N . ILE A 1 214 ? -5.694 -4.220 -11.090 1.00 98.75 214 ILE A N 1
ATOM 1734 C CA . ILE A 1 214 ? -6.793 -4.901 -10.373 1.00 98.75 214 ILE A CA 1
ATOM 1735 C C . ILE A 1 214 ? -6.887 -6.401 -10.704 1.00 98.75 214 ILE A C 1
ATOM 1737 O O . ILE A 1 214 ? -7.609 -7.158 -10.057 1.00 98.75 214 ILE A O 1
ATOM 1741 N N . VAL A 1 215 ? -6.150 -6.857 -11.721 1.00 98.75 215 VAL A N 1
ATOM 1742 C CA . VAL A 1 215 ? -6.076 -8.270 -12.115 1.00 98.75 215 VAL A CA 1
ATOM 1743 C C . VAL A 1 215 ? -5.662 -9.175 -10.955 1.00 98.75 215 VAL A C 1
ATOM 1745 O O . VAL A 1 215 ? -6.177 -10.286 -10.860 1.00 98.75 215 VAL A O 1
ATOM 1748 N N . TRP A 1 216 ? -4.811 -8.697 -10.040 1.00 98.75 216 TRP A N 1
ATOM 1749 C CA . TRP A 1 216 ? -4.389 -9.471 -8.872 1.00 98.75 216 TRP A CA 1
ATOM 1750 C C . TRP A 1 216 ? -5.569 -9.790 -7.958 1.00 98.75 216 TRP A C 1
ATOM 1752 O O . TRP A 1 216 ? -5.786 -10.951 -7.618 1.00 98.75 216 TRP A O 1
ATOM 1762 N N . ASP A 1 217 ? -6.403 -8.798 -7.649 1.00 98.81 217 ASP A N 1
ATOM 1763 C CA . ASP A 1 217 ? -7.615 -9.005 -6.856 1.00 98.81 217 ASP A CA 1
ATOM 1764 C C . ASP A 1 217 ? -8.588 -9.982 -7.504 1.00 98.81 217 ASP A C 1
ATOM 1766 O O . ASP A 1 217 ? -9.228 -10.784 -6.821 1.00 98.81 217 ASP A O 1
ATOM 1770 N N . ARG A 1 218 ? -8.692 -9.944 -8.834 1.00 98.56 218 ARG A N 1
ATOM 1771 C CA . ARG A 1 218 ? -9.542 -10.872 -9.587 1.00 98.56 218 ARG A CA 1
ATOM 1772 C C . ARG A 1 218 ? -8.998 -12.296 -9.535 1.00 98.56 218 ARG A C 1
ATOM 1774 O O . ARG A 1 218 ? -9.775 -13.228 -9.354 1.00 98.56 218 ARG A O 1
ATOM 1781 N N . TRP A 1 219 ? -7.687 -12.473 -9.682 1.00 98.56 219 TRP A N 1
ATOM 1782 C CA . TRP A 1 219 ? -7.049 -13.792 -9.659 1.00 98.56 219 TRP A CA 1
ATOM 1783 C C . TRP A 1 219 ? -7.042 -14.423 -8.268 1.00 98.56 219 TRP A C 1
ATOM 1785 O O . TRP A 1 219 ? -7.239 -15.628 -8.147 1.00 98.56 219 TRP A O 1
ATOM 1795 N N . PHE A 1 220 ? -6.857 -13.619 -7.222 1.00 98.62 220 PHE A N 1
ATOM 1796 C CA . PHE A 1 220 ? -6.751 -14.092 -5.839 1.00 98.62 220 PHE A CA 1
ATOM 1797 C C . PHE A 1 220 ? -8.039 -13.921 -5.018 1.00 98.62 220 PHE A C 1
ATOM 1799 O O . PHE A 1 220 ? -8.026 -14.129 -3.801 1.00 98.62 220 PHE A O 1
ATOM 1806 N N . GLY A 1 221 ? -9.150 -13.574 -5.675 1.00 98.31 221 GLY A N 1
ATOM 1807 C CA . GLY A 1 221 ? -10.497 -13.610 -5.099 1.00 98.31 221 GLY A CA 1
ATOM 1808 C C . GLY A 1 221 ? -10.826 -12.496 -4.100 1.00 98.31 221 GLY A C 1
ATOM 1809 O O . GLY A 1 221 ? -11.765 -12.646 -3.319 1.00 98.31 221 GLY A O 1
ATOM 1810 N N . SER A 1 222 ? -10.080 -11.390 -4.106 1.00 98.56 222 SER A N 1
ATOM 1811 C CA . SER A 1 222 ? -10.320 -10.218 -3.248 1.00 98.56 222 SER A CA 1
ATOM 1812 C C . SER A 1 222 ? -11.051 -9.076 -3.961 1.00 98.56 222 SER A C 1
ATOM 1814 O O . SER A 1 222 ? -11.363 -8.068 -3.331 1.00 98.56 222 SER A O 1
ATOM 1816 N N . PHE A 1 223 ? -11.374 -9.231 -5.250 1.00 98.75 223 PHE A N 1
ATOM 1817 C CA . PHE A 1 223 ? -12.091 -8.208 -6.010 1.00 98.75 223 PHE A CA 1
ATOM 1818 C C . PHE A 1 223 ? -13.521 -7.993 -5.500 1.00 98.75 223 PHE A C 1
ATOM 1820 O O . PHE A 1 223 ? -14.305 -8.938 -5.400 1.00 98.75 223 PHE A O 1
ATOM 1827 N N . GLN A 1 224 ? -13.880 -6.732 -5.282 1.00 98.50 224 GLN A N 1
ATOM 1828 C CA . GLN A 1 224 ? -15.236 -6.283 -4.999 1.00 98.50 224 GLN A CA 1
ATOM 1829 C C . GLN A 1 224 ? -15.531 -5.008 -5.786 1.00 98.50 224 GLN A C 1
ATOM 1831 O O . GLN A 1 224 ? -14.780 -4.037 -5.764 1.00 98.50 224 GLN A O 1
ATOM 1836 N N . GLU A 1 225 ? -16.662 -5.002 -6.479 1.00 97.75 225 GLU A N 1
ATOM 1837 C CA . GLU A 1 225 ? -17.140 -3.814 -7.174 1.00 97.75 225 GLU A CA 1
ATOM 1838 C C . GLU A 1 225 ? -17.784 -2.821 -6.194 1.00 97.75 225 GLU A C 1
ATOM 1840 O O . GLU A 1 225 ? -18.469 -3.228 -5.251 1.00 97.75 225 GLU A O 1
ATOM 1845 N N . GLU A 1 226 ? -17.621 -1.522 -6.451 1.00 97.81 226 GLU A N 1
ATOM 1846 C CA . GLU A 1 226 ? -18.344 -0.468 -5.735 1.00 97.81 226 GLU A CA 1
ATOM 1847 C C . GLU A 1 226 ? -19.833 -0.502 -6.105 1.00 97.81 226 GLU A C 1
ATOM 1849 O O . GLU A 1 226 ? -20.216 -0.132 -7.218 1.00 97.81 226 GLU A O 1
ATOM 1854 N N . ARG A 1 227 ? -20.682 -0.953 -5.180 1.00 95.12 227 ARG A N 1
ATOM 1855 C CA . ARG A 1 227 ? -22.143 -0.975 -5.362 1.00 95.12 227 ARG A CA 1
ATOM 1856 C C . ARG A 1 227 ? -22.791 0.321 -4.888 1.00 95.12 227 ARG A C 1
ATOM 1858 O O . ARG A 1 227 ? -23.593 0.913 -5.599 1.00 95.12 227 ARG A O 1
ATOM 1865 N N . GLU A 1 228 ? -22.396 0.747 -3.700 1.00 93.69 228 GLU A N 1
ATOM 1866 C CA . GLU A 1 228 ? -22.811 1.967 -3.010 1.00 93.69 228 GLU A CA 1
ATOM 1867 C C . GLU A 1 228 ? -21.571 2.752 -2.564 1.00 93.69 228 GLU A C 1
ATOM 1869 O O . GLU A 1 228 ? -20.488 2.172 -2.435 1.00 93.69 228 GLU A O 1
ATOM 1874 N N . GLU A 1 229 ? -21.710 4.062 -2.349 1.00 93.06 229 GLU A N 1
ATOM 1875 C CA . GLU A 1 229 ? -20.590 4.884 -1.880 1.00 93.06 229 GLU A CA 1
ATOM 1876 C C . GLU A 1 229 ? -20.141 4.419 -0.481 1.00 93.06 229 GLU A C 1
ATOM 1878 O O . GLU A 1 229 ? -20.979 4.378 0.421 1.00 93.06 229 GLU A O 1
ATOM 1883 N N . PRO A 1 230 ? -18.854 4.064 -0.287 1.00 95.62 230 PRO A N 1
ATOM 1884 C CA . PRO A 1 230 ? -18.378 3.552 0.993 1.00 95.62 230 PRO A CA 1
ATOM 1885 C C . PRO A 1 230 ? -18.437 4.573 2.130 1.00 95.62 230 PRO A C 1
ATOM 1887 O O . PRO A 1 230 ? -18.174 5.764 1.936 1.00 95.62 230 PRO A O 1
ATOM 1890 N N . THR A 1 231 ? -18.664 4.077 3.342 1.00 94.00 231 THR A N 1
ATOM 1891 C CA . THR A 1 231 ? -18.344 4.781 4.584 1.00 94.00 231 THR A CA 1
ATOM 1892 C C . THR A 1 231 ? -16.844 4.644 4.837 1.00 94.00 231 THR A C 1
ATOM 1894 O O . THR A 1 231 ? -16.336 3.531 4.937 1.00 94.00 231 THR A O 1
ATOM 1897 N N . TYR A 1 232 ? -16.117 5.756 4.940 1.00 93.31 232 TYR A N 1
ATOM 1898 C CA . TYR A 1 232 ? -14.658 5.737 5.113 1.00 93.31 232 TYR A CA 1
ATOM 1899 C C . TYR A 1 232 ? -14.244 5.837 6.579 1.00 93.31 232 TYR A C 1
ATOM 1901 O O . TYR A 1 232 ? -15.016 6.271 7.434 1.00 93.31 232 TYR A O 1
ATOM 1909 N N . GLY A 1 233 ? -12.989 5.487 6.842 1.00 89.88 233 GLY A N 1
ATOM 1910 C CA . GLY A 1 233 ? -12.406 5.445 8.174 1.00 89.88 233 GLY A CA 1
ATOM 1911 C C . GLY A 1 233 ? -12.108 4.009 8.590 1.00 89.88 233 GLY A C 1
ATOM 1912 O O . GLY A 1 233 ? -12.001 3.100 7.769 1.00 89.88 233 GLY A O 1
ATOM 1913 N N . THR A 1 234 ? -11.978 3.793 9.894 1.00 86.88 234 THR A N 1
ATOM 1914 C CA . THR A 1 234 ? -11.756 2.464 10.472 1.00 86.88 234 THR A CA 1
ATOM 1915 C C . THR A 1 234 ? -12.973 2.021 11.273 1.00 86.88 234 THR A C 1
ATOM 1917 O O . THR A 1 234 ? -13.653 2.835 11.893 1.00 86.88 234 THR A O 1
ATOM 1920 N N . THR A 1 235 ? -13.216 0.709 11.345 1.00 80.56 235 THR A N 1
ATOM 1921 C CA . THR A 1 235 ? -14.330 0.126 12.126 1.00 80.56 235 THR A CA 1
ATOM 1922 C C . THR A 1 235 ? -14.289 0.489 13.615 1.00 80.56 235 THR A C 1
ATOM 1924 O O . THR A 1 235 ? -15.315 0.493 14.293 1.00 80.56 235 THR A O 1
ATOM 1927 N N . LYS A 1 236 ? -13.099 0.819 14.128 1.00 76.31 236 LYS A N 1
ATOM 1928 C CA . LYS A 1 236 ? -12.878 1.442 15.435 1.00 76.31 236 LYS A CA 1
ATOM 1929 C C . LYS A 1 236 ? -12.121 2.760 15.218 1.00 76.31 236 LYS A C 1
ATOM 1931 O O . LYS A 1 236 ? -10.930 2.700 14.898 1.00 76.31 236 LYS A O 1
ATOM 1936 N N . PRO A 1 237 ? -12.774 3.926 15.347 1.00 72.94 237 PRO A N 1
ATOM 1937 C CA . PRO A 1 237 ? -12.121 5.217 15.150 1.00 72.94 237 PRO A CA 1
ATOM 1938 C C . PRO A 1 237 ? -11.031 5.484 16.192 1.00 72.94 237 PRO A C 1
ATOM 1940 O O . PRO A 1 237 ? -11.143 5.082 17.354 1.00 72.94 237 PRO A O 1
ATOM 1943 N N . LEU A 1 238 ? -9.991 6.218 15.795 1.00 71.06 238 LEU A N 1
ATOM 1944 C CA . LEU A 1 238 ? -9.021 6.770 16.739 1.00 71.06 238 LEU A CA 1
ATOM 1945 C C . LEU A 1 238 ? -9.693 7.825 17.619 1.00 71.06 238 LEU A C 1
ATOM 1947 O O . LEU A 1 238 ? -10.180 8.839 17.127 1.00 71.06 238 LEU A O 1
ATOM 1951 N N . ALA A 1 239 ? -9.630 7.650 18.935 1.00 66.44 239 ALA A N 1
ATOM 1952 C CA . ALA A 1 239 ? -10.214 8.595 19.887 1.00 66.44 239 ALA A CA 1
ATOM 1953 C C . ALA A 1 239 ? -9.348 9.855 20.137 1.00 66.44 239 ALA A C 1
ATOM 1955 O O . ALA A 1 239 ? -9.588 10.586 21.098 1.00 66.44 239 ALA A O 1
ATOM 1956 N N . HIS A 1 240 ? -8.302 10.106 19.336 1.00 73.19 240 HIS A N 1
ATOM 1957 C CA . HIS A 1 240 ? -7.379 11.228 19.539 1.00 73.19 240 HIS A CA 1
ATOM 1958 C C . HIS A 1 240 ? -6.680 11.699 18.255 1.00 73.19 240 HIS A C 1
ATOM 1960 O O . HIS A 1 240 ? -6.394 10.927 17.344 1.00 73.19 240 HIS A O 1
ATOM 1966 N N . TRP A 1 241 ? -6.267 12.968 18.251 1.00 75.69 241 TRP A N 1
ATOM 1967 C CA . TRP A 1 241 ? -5.648 13.645 17.103 1.00 75.69 241 TRP A CA 1
ATOM 1968 C C . TRP A 1 241 ? -4.111 13.678 17.130 1.00 75.69 241 TRP A C 1
ATOM 1970 O O . TRP A 1 241 ? -3.499 14.390 16.341 1.00 75.69 241 TRP A O 1
ATOM 1980 N N . ASN A 1 242 ? -3.462 12.939 18.039 1.00 86.44 242 ASN A N 1
ATOM 1981 C CA . ASN A 1 242 ? -1.999 12.902 18.129 1.00 86.44 242 ASN A CA 1
ATOM 1982 C C . ASN A 1 242 ? -1.392 12.056 16.983 1.00 86.44 242 ASN A C 1
ATOM 1984 O O . ASN A 1 242 ? -1.524 10.828 17.015 1.00 86.44 242 ASN A O 1
ATOM 1988 N N . PRO A 1 243 ? -0.684 12.668 16.011 1.00 83.69 243 PRO A N 1
ATOM 1989 C CA . PRO A 1 243 ? -0.172 11.961 14.836 1.00 83.69 243 PRO A CA 1
ATOM 1990 C C . PRO A 1 243 ? 0.991 11.012 15.159 1.00 83.69 243 PRO A C 1
ATOM 1992 O O . PRO A 1 243 ? 1.179 10.007 14.474 1.00 83.69 243 PRO A O 1
ATOM 1995 N N . LEU A 1 244 ? 1.760 11.294 16.215 1.00 88.31 244 LEU A N 1
ATOM 1996 C CA . LEU A 1 244 ? 2.816 10.390 16.669 1.00 88.31 244 LEU A CA 1
ATOM 1997 C C . LEU A 1 244 ? 2.193 9.147 17.294 1.00 88.31 244 LEU A C 1
ATOM 1999 O O . LEU A 1 244 ? 2.541 8.030 16.925 1.00 88.31 244 LEU A O 1
ATOM 2003 N N . TRP A 1 245 ? 1.226 9.337 18.194 1.00 89.94 245 TRP A N 1
ATOM 2004 C CA . TRP A 1 245 ? 0.570 8.223 18.874 1.00 89.94 245 TRP A CA 1
ATOM 2005 C C . TRP A 1 245 ? -0.270 7.363 17.919 1.00 89.94 245 TRP A C 1
ATOM 2007 O O . TRP A 1 245 ? -0.292 6.147 18.075 1.00 89.94 245 TRP A O 1
ATOM 2017 N N . ALA A 1 246 ? -0.850 7.944 16.862 1.00 88.56 246 ALA A N 1
ATOM 2018 C CA . ALA A 1 246 ? -1.562 7.197 15.819 1.00 88.56 246 ALA A CA 1
ATOM 2019 C C . ALA A 1 246 ? -0.717 6.086 15.160 1.00 88.56 246 ALA A C 1
ATOM 2021 O O . ALA A 1 246 ? -1.276 5.087 14.718 1.00 88.56 246 ALA A O 1
ATOM 2022 N N . ASN A 1 247 ? 0.616 6.228 15.128 1.00 92.25 247 ASN A N 1
ATOM 2023 C CA . ASN A 1 247 ? 1.518 5.199 14.605 1.00 92.25 247 ASN A CA 1
ATOM 2024 C C . ASN A 1 247 ? 1.767 4.043 15.588 1.00 92.25 247 ASN A C 1
ATOM 2026 O O . ASN A 1 247 ? 2.256 3.009 15.162 1.00 92.25 247 ASN A O 1
ATOM 2030 N N . PHE A 1 248 ? 1.470 4.194 16.882 1.00 94.12 248 PHE A N 1
ATOM 2031 C CA . PHE A 1 248 ? 1.743 3.175 17.907 1.00 94.12 248 PHE A CA 1
ATOM 2032 C C . PHE A 1 248 ? 0.483 2.605 18.562 1.00 94.12 248 PHE A C 1
ATOM 2034 O O . PHE A 1 248 ? 0.540 1.525 19.154 1.00 94.12 248 PHE A O 1
ATOM 2041 N N . ASP A 1 249 ? -0.641 3.315 18.468 1.00 91.50 249 ASP A N 1
ATOM 2042 C CA . ASP A 1 249 ? -1.864 3.018 19.213 1.00 91.50 249 ASP A CA 1
ATOM 2043 C C . ASP A 1 249 ? -2.375 1.587 18.989 1.00 91.50 249 ASP A C 1
ATOM 2045 O O . ASP A 1 249 ? -2.678 0.875 19.952 1.00 91.50 249 ASP A O 1
ATOM 2049 N N . TYR A 1 250 ? -2.385 1.117 17.739 1.00 92.12 250 TYR A N 1
ATOM 2050 C CA . TYR A 1 250 ? -2.876 -0.224 17.430 1.00 92.12 250 TYR A CA 1
ATOM 2051 C C . TYR A 1 250 ? -1.962 -1.325 17.995 1.00 92.12 250 TYR A C 1
ATOM 2053 O O . TYR A 1 250 ? -2.453 -2.260 18.626 1.00 92.12 250 TYR A O 1
ATOM 2061 N N . TRP A 1 251 ? -0.631 -1.188 17.912 1.00 94.88 251 TRP A N 1
ATOM 2062 C CA . TRP A 1 251 ? 0.280 -2.121 18.597 1.00 94.88 251 TRP A CA 1
ATOM 2063 C C . TRP A 1 251 ? 0.109 -2.086 20.115 1.00 94.88 251 TRP A C 1
ATOM 2065 O O . TRP A 1 251 ? 0.125 -3.133 20.761 1.00 94.88 251 TRP A O 1
ATOM 2075 N N . ALA A 1 252 ? -0.082 -0.904 20.705 1.00 94.12 252 ALA A N 1
ATOM 2076 C CA . ALA A 1 252 ? -0.354 -0.791 22.132 1.00 94.12 252 ALA A CA 1
ATOM 2077 C C . ALA A 1 252 ? -1.669 -1.498 22.510 1.00 94.12 252 ALA A C 1
ATOM 2079 O O . ALA A 1 252 ? -1.734 -2.141 23.560 1.00 94.12 252 ALA A O 1
ATOM 2080 N N . THR A 1 253 ? -2.687 -1.431 21.648 1.00 90.94 253 THR A N 1
ATOM 2081 C CA . THR A 1 253 ? -3.943 -2.183 21.785 1.00 90.94 253 THR A CA 1
ATOM 2082 C C . THR A 1 253 ? -3.695 -3.687 21.749 1.00 90.94 253 THR A C 1
ATOM 2084 O O . THR A 1 253 ? -4.059 -4.366 22.708 1.00 90.94 253 THR A O 1
ATOM 2087 N N . LEU A 1 254 ? -2.970 -4.195 20.748 1.00 91.69 254 LEU A N 1
ATOM 2088 C CA . LEU A 1 254 ? -2.609 -5.616 20.660 1.00 91.69 254 LEU A CA 1
ATOM 2089 C C . LEU A 1 254 ? -1.835 -6.098 21.894 1.00 91.69 254 LEU A C 1
ATOM 2091 O O . LEU A 1 254 ? -2.104 -7.180 22.409 1.00 91.69 254 LEU A O 1
ATOM 2095 N N . ILE A 1 255 ? -0.910 -5.293 22.428 1.00 96.25 255 ILE A N 1
ATOM 2096 C CA . ILE A 1 255 ? -0.167 -5.628 23.654 1.00 96.25 255 ILE A CA 1
ATOM 2097 C C . ILE A 1 255 ? -1.103 -5.712 24.863 1.00 96.25 255 ILE A C 1
ATOM 2099 O O . ILE A 1 255 ? -0.968 -6.630 25.677 1.00 96.25 255 ILE A O 1
ATOM 2103 N N . ARG A 1 256 ? -2.031 -4.759 25.017 1.00 94.88 256 ARG A N 1
ATOM 2104 C CA . ARG A 1 256 ? -3.009 -4.770 26.118 1.00 94.88 256 ARG A CA 1
ATOM 2105 C C . ARG A 1 256 ? -3.917 -5.995 26.036 1.00 94.88 256 ARG A C 1
ATOM 2107 O O . ARG A 1 256 ? -4.089 -6.671 27.048 1.00 94.88 256 ARG A O 1
ATOM 2114 N N . GLU A 1 257 ? -4.433 -6.306 24.851 1.00 91.81 257 GLU A N 1
ATOM 2115 C CA . GLU A 1 257 ? -5.291 -7.473 24.617 1.00 91.81 257 GLU A CA 1
ATOM 2116 C C . GLU A 1 257 ? -4.526 -8.790 24.811 1.00 91.81 257 GLU A C 1
ATOM 2118 O O . GLU A 1 257 ? -4.979 -9.674 25.533 1.00 91.81 257 GLU A O 1
ATOM 2123 N N . ALA A 1 258 ? -3.303 -8.907 24.293 1.00 92.50 258 ALA A N 1
ATOM 2124 C CA . ALA A 1 258 ? -2.467 -10.085 24.519 1.00 92.50 258 ALA A CA 1
ATOM 2125 C C . ALA A 1 258 ? -2.172 -10.312 26.014 1.00 92.50 258 ALA A C 1
ATOM 2127 O O . ALA A 1 258 ? -2.113 -11.450 26.477 1.00 92.50 258 ALA A O 1
ATOM 2128 N N . ARG A 1 259 ? -1.988 -9.246 26.805 1.00 94.56 259 ARG A N 1
ATOM 2129 C CA . ARG A 1 259 ? -1.731 -9.356 28.253 1.00 94.56 259 ARG A CA 1
ATOM 2130 C C . ARG A 1 259 ? -2.957 -9.795 29.051 1.00 94.56 259 ARG A C 1
ATOM 2132 O O . ARG A 1 259 ? -2.774 -10.449 30.077 1.00 94.56 259 ARG A O 1
ATOM 2139 N N . SER A 1 260 ? -4.169 -9.463 28.607 1.00 93.00 260 SER A N 1
ATOM 2140 C CA . SER A 1 260 ? -5.408 -9.868 29.287 1.00 93.00 260 SER A CA 1
ATOM 2141 C C . SER A 1 260 ? -5.812 -11.317 28.988 1.00 93.00 260 SER A C 1
ATOM 2143 O O . SER A 1 260 ? -6.562 -11.917 29.756 1.00 93.00 260 SER A O 1
ATOM 2145 N N . MET A 1 261 ? -5.286 -11.914 27.915 1.00 92.69 261 MET A N 1
ATOM 2146 C CA . MET A 1 261 ? -5.587 -13.296 27.540 1.00 92.69 261 MET A CA 1
ATOM 2147 C C . MET A 1 261 ? -4.916 -14.318 28.482 1.00 92.69 261 MET A C 1
ATOM 2149 O O . MET A 1 261 ? -3.721 -14.201 28.780 1.00 92.69 261 MET A O 1
ATOM 2153 N N . PRO A 1 262 ? -5.626 -15.375 28.921 1.00 89.69 262 PRO A N 1
ATOM 2154 C CA . PRO A 1 262 ? -5.083 -16.362 29.857 1.00 89.69 262 PRO A CA 1
ATOM 2155 C C . PRO A 1 262 ? -4.135 -17.379 29.199 1.00 89.69 262 PRO A C 1
ATOM 2157 O O . PRO A 1 262 ? -3.187 -17.836 29.835 1.00 89.69 262 PRO A O 1
ATOM 2160 N N . ARG A 1 263 ? -4.360 -17.747 27.931 1.00 94.38 263 ARG A N 1
ATOM 2161 C CA . ARG A 1 263 ? -3.589 -18.792 27.235 1.00 94.38 263 ARG A CA 1
ATOM 2162 C C . ARG A 1 263 ? -2.499 -18.184 26.366 1.00 94.38 263 ARG A C 1
ATOM 2164 O O . ARG A 1 263 ? -2.798 -17.363 25.508 1.00 94.38 263 ARG A O 1
ATOM 2171 N N . LEU A 1 264 ? -1.260 -18.671 26.498 1.00 93.81 264 LEU A N 1
ATOM 2172 C CA . LEU A 1 264 ? -0.119 -18.216 25.687 1.00 93.81 264 LEU A CA 1
ATOM 2173 C C . LEU A 1 264 ? -0.377 -18.318 24.175 1.00 93.81 264 LEU A C 1
ATOM 2175 O O . LEU A 1 264 ? 0.020 -17.432 23.428 1.00 93.81 264 LEU A O 1
ATOM 2179 N N . ARG A 1 265 ? -1.075 -19.371 23.731 1.00 92.50 265 ARG A N 1
ATOM 2180 C CA . ARG A 1 265 ? -1.455 -19.544 22.323 1.00 92.50 265 ARG A CA 1
ATOM 2181 C C . ARG A 1 265 ? -2.244 -18.343 21.799 1.00 92.50 265 ARG A C 1
ATOM 2183 O O . ARG A 1 265 ? -1.903 -17.828 20.741 1.00 92.50 265 ARG A O 1
ATOM 2190 N N . ASP A 1 266 ? -3.242 -17.888 22.547 1.00 91.19 266 ASP A N 1
ATOM 2191 C CA . ASP A 1 266 ? -4.114 -16.782 22.141 1.00 91.19 266 ASP A CA 1
ATOM 2192 C C . ASP A 1 266 ? -3.314 -15.466 22.113 1.00 91.19 266 ASP A C 1
ATOM 2194 O O . ASP A 1 266 ? -3.408 -14.701 21.153 1.00 91.19 266 ASP A O 1
ATOM 2198 N N . ARG A 1 267 ? -2.398 -15.281 23.083 1.00 91.44 267 ARG A N 1
ATOM 2199 C CA . ARG A 1 267 ? -1.464 -14.135 23.127 1.00 91.44 267 ARG A CA 1
ATOM 2200 C C . ARG A 1 267 ? -0.569 -14.030 21.900 1.00 91.44 267 ARG A C 1
ATOM 2202 O O . ARG A 1 267 ? -0.175 -12.928 21.538 1.00 91.44 267 ARG A O 1
ATOM 2209 N N . LEU A 1 268 ? -0.181 -15.165 21.319 1.00 92.12 268 LEU A N 1
ATOM 2210 C CA . LEU A 1 268 ? 0.650 -15.205 20.117 1.00 92.12 268 LEU A CA 1
ATOM 2211 C C . LEU A 1 268 ? -0.202 -15.073 18.853 1.00 92.12 268 LEU A C 1
ATOM 2213 O O . LEU A 1 268 ? 0.188 -14.371 17.928 1.00 92.12 268 LEU A O 1
ATOM 2217 N N . GLN A 1 269 ? -1.374 -15.709 18.814 1.00 91.50 269 GLN A N 1
ATOM 2218 C CA . GLN A 1 269 ? -2.243 -15.712 17.637 1.00 91.50 269 GLN A CA 1
ATOM 2219 C C . GLN A 1 269 ? -2.825 -14.339 17.302 1.00 91.50 269 GLN A C 1
ATOM 2221 O O . GLN A 1 269 ? -2.983 -14.046 16.119 1.00 91.50 269 GLN A O 1
ATOM 2226 N N . ILE A 1 270 ? -3.091 -13.498 18.304 1.00 91.38 270 ILE A N 1
ATOM 2227 C CA . ILE A 1 270 ? -3.647 -12.153 18.095 1.00 91.38 270 ILE A CA 1
ATOM 2228 C C . ILE A 1 270 ? -2.782 -11.281 17.172 1.00 91.38 270 ILE A C 1
ATOM 2230 O O . ILE A 1 270 ? -3.300 -10.426 16.473 1.00 91.38 270 ILE A O 1
ATOM 2234 N N . TRP A 1 271 ? -1.470 -11.510 17.104 1.00 92.31 271 TRP A N 1
ATOM 2235 C CA . TRP A 1 271 ? -0.581 -10.738 16.229 1.00 92.31 271 TRP A CA 1
ATOM 2236 C C . TRP A 1 271 ? -0.747 -11.081 14.747 1.00 92.31 271 TRP A C 1
ATOM 2238 O O . TRP A 1 271 ? -0.378 -10.281 13.888 1.00 92.31 271 TRP A O 1
ATOM 2248 N N . PHE A 1 272 ? -1.295 -12.262 14.457 1.00 90.12 272 PHE A N 1
ATOM 2249 C CA . PHE A 1 272 ? -1.346 -12.830 13.112 1.00 90.12 272 PHE A CA 1
ATOM 2250 C C . PHE A 1 272 ? -2.755 -12.996 12.555 1.00 90.12 272 PHE A C 1
ATOM 2252 O O . PHE A 1 272 ? -2.896 -13.226 11.361 1.00 90.12 272 PHE A O 1
ATOM 2259 N N . ARG A 1 273 ? -3.781 -12.939 13.405 1.00 82.12 273 ARG A N 1
ATOM 2260 C CA . ARG A 1 273 ? -5.175 -13.143 13.010 1.00 82.12 273 ARG A CA 1
ATOM 2261 C C . ARG A 1 273 ? -5.951 -11.855 13.195 1.00 82.12 273 ARG A C 1
ATOM 2263 O O . ARG A 1 273 ? -6.162 -11.475 14.347 1.00 82.12 273 ARG A O 1
ATOM 2270 N N . HIS A 1 274 ? -6.320 -11.226 12.083 1.00 66.69 274 HIS A N 1
ATOM 2271 C CA . HIS A 1 274 ? -7.314 -10.160 12.068 1.00 66.69 274 HIS A CA 1
ATOM 2272 C C . HIS A 1 274 ? -8.718 -10.715 12.376 1.00 66.69 274 HIS A C 1
ATOM 2274 O O . HIS A 1 274 ? -8.979 -11.898 12.052 1.00 66.69 274 HIS A O 1
#